Protein 3QSG (pdb70)

Foldseek 3Di:
DEEEEAAAPQNLLQLLLLLVLDDDAAYEYPDDCVRGVVSCVVSVHHYDDDLLGRQQPDLEYEYDDEQVCQQVSLLSNQQRHDQQGEYEYAYLHAQVSQVNSQVSNCVRHVNYWYKDKYFPDRVVPRSQTAIEIETRCQVVCCVVCVSSVHHYHYDPDDGRVSSLVNVVLLVLLLLLLVLLVVLLVCPCDCNVVVLVVVCVVCVVVNSSVSNQVSLQVCLPPLPVSLVSLVNNCVNCVVVPHNSPSSVVSSVSSVVLVVLQVPDPDRDPGSSVSSNSSNVD

InterPro domains:
  IPR008927 6-phosphogluconate dehydrogenase-like, C-terminal domain superfamily [SSF48179] (163-266)
  IPR013328 6-phosphogluconate dehydrogenase, domain 2 [G3DSA:1.10.1040.10] (171-288)
  IPR015814 Phosphogluconate dehydrogenase, NAD-binding, putative, C-terminal [PF09130] (190-261)
  IPR028939 Pyrroline-5-carboxylate reductase, catalytic, N-terminal [PF03807] (2-88)
  IPR036291 NAD(P)-binding domain superfamily [SSF51735] (1-159)
  IPR051265 HIBADH-related NP60 subfamily [PTHR43580] (2-201)

Nearest PDB structures (foldseek):
  3qsg-assembly1_A-2  TM=1.004E+00  e=9.063E-47  Alicyclobacillus acidocaldarius subsp. acidocaldarius DSM 446
  7y8o-assembly1_B  TM=5.994E-01  e=3.218E-09  Streptomyces clavuligerus
  3qha-assembly1_A  TM=5.932E-01  e=4.371E-09  Mycobacterium avium 104
  6smt-assembly3_E  TM=5.858E-01  e=2.745E-08  Mycolicibacterium smegmatis MC2 155
  5g6s-assembly1_A  TM=6.003E-01  e=2.889E-08  Aspergillus oryzae

Solvent-accessible surface area: 13937 Å² total

Sequence (280 aa):
KLGFIGFGEAASAIASGLRQAGAIDAAYDAASAESWRPRAEELGVSCKASVAEVAGECDVIFSLVTAQAALEVAQQAGPHLCCEGALYADFTSCSPAVKRAIGDVISRHRPSAQYAAVAVSAVKPHGHRVPLVVDGDGARRFQAAFTLYGCRIEVLDGEVGGAALLKCRSAVLKGLEALFLEALAAAEKGLADRVLASLDASFPEEHHLRDLALYLVERNLEHADRRAHELGEVAATLCSVGVEPLVAEAGYRRLTRVAQVRAALKQRPGDVRAWLRSLANA

Secondary structure (DSSP, 8-state):
-EEEE--SHHHHHHHHHHHHHS----EE-SS-HHHHHHHHHHTT--B-S-HHHHHHH-SEEEE-S-TTTHHHHHHHHGGGPPTT-EEEE-----HHHHHHHHHHHHHH-TT-EEEEEE---STTTGGGSEEEEESTTHHHHHHHHHTTT-EEEE--SSTTHHHHH--HHHHHHHHHHHHHHHHHHHH---HHHHHHHHHHHSGGGTHHHHHHHHHHHHHHHHHHHHHHHHHHHHHHHHTT---HHHHHHHHHHHHHHHHHHH-SS--SSHHHHHHHHHH-

Organism: Alicyclobacillus acidocaldarius subsp. acidocaldarius (strain ATCC 27009 / DSM 446 / BCRC 14685 / JCM 5260 / KCTC 1825 / NBRC 15652 / NCIMB 11725 / NRRL B-14509 / 104-IA) (NCBI:txid521098)

B-factor: mean 49.09, std 19.03, range [22.85, 139.24]

Structure (mmCIF, N/CA/C/O backbone):
data_3QSG
#
_entry.id   3QSG
#
_cell.length_a   113.838
_cell.length_b   61.005
_cell.length_c   50.068
_cell.angle_alpha   90.00
_cell.angle_beta   112.16
_cell.angle_gamma   90.00
#
_symmetry.space_group_name_H-M   'C 1 2 1'
#
loop_
_entity.id
_entity.type
_entity.pdbx_description
1 polymer 'NAD-binding phosphogluconate dehydrogenase-like protein'
2 non-polymer 'CHLORIDE ION'
3 water water
#
loop_
_atom_site.group_PDB
_atom_site.id
_atom_site.type_symbol
_atom_site.label_atom_id
_atom_site.label_alt_id
_atom_site.label_comp_id
_atom_site.label_asym_id
_atom_site.label_entity_id
_atom_site.label_seq_id
_atom_site.pdbx_PDB_ins_code
_atom_site.Cartn_x
_atom_site.Cartn_y
_atom_site.Cartn_z
_atom_site.occupancy
_atom_site.B_iso_or_equiv
_atom_site.auth_seq_id
_atom_site.auth_comp_id
_atom_site.auth_asym_id
_atom_site.auth_atom_id
_atom_site.pdbx_PDB_model_num
ATOM 9 N N . LYS A 1 26 ? 42.088 15.760 11.488 1.00 57.57 2 LYS A N 1
ATOM 10 C CA . LYS A 1 26 ? 41.753 16.818 12.453 1.00 55.91 2 LYS A CA 1
ATOM 11 C C . LYS A 1 26 ? 40.514 17.536 11.873 1.00 54.95 2 LYS A C 1
ATOM 12 O O . LYS A 1 26 ? 40.616 18.243 10.874 1.00 52.57 2 LYS A O 1
ATOM 18 N N . LEU A 1 27 ? 39.346 17.282 12.472 1.00 48.70 3 LEU A N 1
ATOM 19 C CA . LEU A 1 27 ? 38.051 17.811 12.062 1.00 45.44 3 LEU A CA 1
ATOM 20 C C . LEU A 1 27 ? 37.687 18.997 12.912 1.00 49.26 3 LEU A C 1
ATOM 21 O O . LEU A 1 27 ? 37.783 18.942 14.133 1.00 50.67 3 LEU A O 1
ATOM 26 N N . GLY A 1 28 ? 37.268 20.057 12.253 1.00 45.45 4 GLY A N 1
ATOM 27 C CA . GLY A 1 28 ? 36.870 21.293 12.905 1.00 45.40 4 GLY A CA 1
ATOM 28 C C . GLY A 1 28 ? 35.451 21.681 12.570 1.00 46.04 4 GLY A C 1
ATOM 29 O O . GLY A 1 28 ? 35.043 21.611 11.408 1.00 42.94 4 GLY A O 1
ATOM 30 N N . PHE A 1 29 ? 34.684 22.023 13.605 1.00 44.04 5 PHE A N 1
ATOM 31 C CA . PHE A 1 29 ? 33.308 22.499 13.496 1.00 44.09 5 PHE A CA 1
ATOM 32 C C . PHE A 1 29 ? 33.248 24.019 13.717 1.00 49.07 5 PHE A C 1
ATOM 33 O O . PHE A 1 29 ? 33.822 24.530 14.691 1.00 51.43 5 PHE A O 1
ATOM 41 N N . ILE A 1 30 ? 32.542 24.727 12.827 1.00 44.95 6 ILE A N 1
ATOM 42 C CA . ILE A 1 30 ? 32.217 26.153 12.989 1.00 45.67 6 ILE A CA 1
ATOM 43 C C . ILE A 1 30 ? 30.709 26.121 13.274 1.00 48.17 6 ILE A C 1
ATOM 44 O O . ILE A 1 30 ? 29.901 25.778 12.408 1.00 44.04 6 ILE A O 1
ATOM 49 N N . GLY A 1 31 ? 30.366 26.371 14.517 1.00 48.20 7 GLY A N 1
ATOM 50 C CA . GLY A 1 31 ? 28.997 26.226 14.985 1.00 48.56 7 GLY A CA 1
ATOM 51 C C . GLY A 1 31 ? 28.897 24.892 15.699 1.00 53.29 7 GLY A C 1
ATOM 52 O O . GLY A 1 31 ? 29.319 23.862 15.169 1.00 51.27 7 GLY A O 1
ATOM 53 N N . PHE A 1 32 ? 28.439 24.924 16.952 1.00 53.57 8 PHE A N 1
ATOM 54 C CA . PHE A 1 32 ? 28.335 23.736 17.784 1.00 53.40 8 PHE A CA 1
ATOM 55 C C . PHE A 1 32 ? 27.001 23.671 18.549 1.00 57.25 8 PHE A C 1
ATOM 56 O O . PHE A 1 32 ? 26.970 23.477 19.766 1.00 57.02 8 PHE A O 1
ATOM 64 N N . GLY A 1 33 ? 25.915 23.814 17.799 1.00 53.49 9 GLY A N 1
ATOM 65 C CA . GLY A 1 33 ? 24.550 23.704 18.300 1.00 53.61 9 GLY A CA 1
ATOM 66 C C . GLY A 1 33 ? 24.168 22.247 18.509 1.00 55.62 9 GLY A C 1
ATOM 67 O O . GLY A 1 33 ? 25.043 21.373 18.523 1.00 53.60 9 GLY A O 1
ATOM 68 N N . GLU A 1 34 ? 22.850 21.969 18.649 1.00 53.60 10 GLU A N 1
ATOM 69 C CA . GLU A 1 34 ? 22.317 20.619 18.909 1.00 53.22 10 GLU A CA 1
ATOM 70 C C . GLU A 1 34 ? 22.655 19.630 17.784 1.00 53.26 10 GLU A C 1
ATOM 71 O O . GLU A 1 34 ? 23.130 18.521 18.058 1.00 52.28 10 GLU A O 1
ATOM 77 N N . ALA A 1 35 ? 22.406 20.039 16.525 1.00 47.65 11 ALA A N 1
ATOM 78 C CA . ALA A 1 35 ? 22.677 19.226 15.345 1.00 46.24 11 ALA A CA 1
ATOM 79 C C . ALA A 1 35 ? 24.163 18.929 15.228 1.00 49.47 11 ALA A C 1
ATOM 80 O O . ALA A 1 35 ? 24.541 17.755 15.158 1.00 50.21 11 ALA A O 1
ATOM 82 N N . ALA A 1 36 ? 25.009 19.979 15.235 1.00 45.17 12 ALA A N 1
ATOM 83 C CA . ALA A 1 36 ? 26.459 19.832 15.117 1.00 44.83 12 ALA A CA 1
ATOM 84 C C . ALA A 1 36 ? 27.051 18.892 16.167 1.00 51.80 12 ALA A C 1
ATOM 85 O O . ALA A 1 36 ? 27.829 18.026 15.785 1.00 52.41 12 ALA A O 1
ATOM 87 N N . SER A 1 37 ? 26.667 19.029 17.464 1.00 49.71 13 SER A N 1
ATOM 88 C CA . SER A 1 37 ? 27.167 18.175 18.561 1.00 50.59 13 SER A CA 1
ATOM 89 C C . SER A 1 37 ? 26.648 16.740 18.487 1.00 55.69 13 SER A C 1
ATOM 90 O O . SER A 1 37 ? 27.366 15.829 18.894 1.00 56.86 13 SER A O 1
ATOM 93 N N . ALA A 1 38 ? 25.432 16.521 17.941 1.00 52.58 14 ALA A N 1
ATOM 94 C CA . ALA A 1 38 ? 24.888 15.161 17.745 1.00 52.46 14 ALA A CA 1
ATOM 95 C C . ALA A 1 38 ? 25.738 14.453 16.668 1.00 55.17 14 ALA A C 1
ATOM 96 O O . ALA A 1 38 ? 25.946 13.246 16.744 1.00 54.39 14 ALA A O 1
ATOM 98 N N . ILE A 1 39 ? 26.231 15.221 15.668 1.00 49.87 15 ILE A N 1
ATOM 99 C CA . ILE A 1 39 ? 27.094 14.709 14.602 1.00 47.88 15 ILE A CA 1
ATOM 100 C C . ILE A 1 39 ? 28.453 14.394 15.213 1.00 52.77 15 ILE A C 1
ATOM 101 O O . ILE A 1 39 ? 28.967 13.290 15.000 1.00 51.64 15 ILE A O 1
ATOM 106 N N . ALA A 1 40 ? 29.018 15.338 15.996 1.00 51.17 16 ALA A N 1
ATOM 107 C CA . ALA A 1 40 ? 30.317 15.148 16.667 1.00 52.11 16 ALA A CA 1
ATOM 108 C C . ALA A 1 40 ? 30.304 13.954 17.634 1.00 56.73 16 ALA A C 1
ATOM 109 O O . ALA A 1 40 ? 31.291 13.205 17.695 1.00 56.29 16 ALA A O 1
ATOM 111 N N . SER A 1 41 ? 29.186 13.765 18.373 1.00 53.68 17 SER A N 1
ATOM 112 C CA . SER A 1 41 ? 29.039 12.644 19.303 1.00 54.89 17 SER A CA 1
ATOM 113 C C . SER A 1 41 ? 29.026 11.311 18.529 1.00 58.85 17 SER A C 1
ATOM 114 O O . SER A 1 41 ? 29.635 10.336 18.978 1.00 58.68 17 SER A O 1
ATOM 117 N N . GLY A 1 42 ? 28.320 11.295 17.393 1.00 54.18 18 GLY A N 1
ATOM 118 C CA . GLY A 1 42 ? 28.224 10.138 16.515 1.00 53.78 18 GLY A CA 1
ATOM 119 C C . GLY A 1 42 ? 29.556 9.694 15.941 1.00 56.85 18 GLY A C 1
ATOM 120 O O . GLY A 1 42 ? 29.878 8.503 15.957 1.00 58.57 18 GLY A O 1
ATOM 121 N N . LEU A 1 43 ? 30.345 10.656 15.445 1.00 51.49 19 LEU A N 1
ATOM 122 C CA . LEU A 1 43 ? 31.668 10.428 14.855 1.00 50.61 19 LEU A CA 1
ATOM 123 C C . LEU A 1 43 ? 32.680 9.914 15.888 1.00 58.75 19 LEU A C 1
ATOM 124 O O . LEU A 1 43 ? 33.549 9.110 15.538 1.00 59.80 19 LEU A O 1
ATOM 129 N N . ARG A 1 44 ? 32.543 10.358 17.154 1.00 56.72 20 ARG A N 1
ATOM 130 C CA . ARG A 1 44 ? 33.398 9.956 18.284 1.00 59.09 20 ARG A CA 1
ATOM 131 C C . ARG A 1 44 ? 33.245 8.474 18.544 1.00 65.46 20 ARG A C 1
ATOM 132 O O . ARG A 1 44 ? 34.242 7.769 18.695 1.00 66.20 20 ARG A O 1
ATOM 140 N N . GLN A 1 45 ? 31.993 7.998 18.576 1.00 64.00 21 GLN A N 1
ATOM 141 C CA . GLN A 1 45 ? 31.675 6.595 18.803 1.00 66.19 21 GLN A CA 1
ATOM 142 C C . GLN A 1 45 ? 31.963 5.747 17.550 1.00 72.05 21 GLN A C 1
ATOM 143 O O . GLN A 1 45 ? 32.201 4.550 17.677 1.00 73.14 21 GLN A O 1
ATOM 149 N N . ALA A 1 46 ? 31.922 6.357 16.346 1.00 68.46 22 ALA A N 1
ATOM 150 C CA . ALA A 1 46 ? 32.148 5.657 15.073 1.00 69.08 22 ALA A CA 1
ATOM 151 C C . ALA A 1 46 ? 33.608 5.284 14.803 1.00 76.42 22 ALA A C 1
ATOM 152 O O . ALA A 1 46 ? 33.873 4.347 14.045 1.00 78.06 22 ALA A O 1
ATOM 154 N N . GLY A 1 47 ? 34.530 6.024 15.400 1.00 74.69 23 GLY A N 1
ATOM 155 C CA . GLY A 1 47 ? 35.962 5.799 15.245 1.00 76.78 23 GLY A CA 1
ATOM 156 C C . GLY A 1 47 ? 36.824 6.872 15.875 1.00 82.78 23 GLY A C 1
ATOM 157 O O . GLY A 1 47 ? 36.312 7.800 16.512 1.00 81.45 23 GLY A O 1
ATOM 158 N N . ALA A 1 48 ? 38.152 6.735 15.714 1.00 92.51 24 ALA A N 1
ATOM 1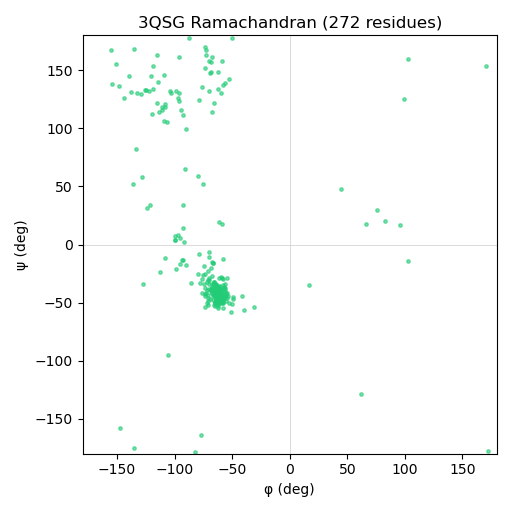59 C CA . ALA A 1 48 ? 39.130 7.680 16.244 1.00 91.73 24 ALA A CA 1
ATOM 160 C C . ALA A 1 48 ? 39.184 8.882 15.325 1.00 92.67 24 ALA A C 1
ATOM 161 O O . ALA A 1 48 ? 39.364 8.726 14.111 1.00 93.58 24 ALA A O 1
ATOM 163 N N . ILE A 1 49 ? 38.969 10.075 15.907 1.00 84.73 25 ILE A N 1
ATOM 164 C CA . ILE A 1 49 ? 38.963 11.371 15.224 1.00 80.84 25 ILE A CA 1
ATOM 165 C C . ILE A 1 49 ? 39.320 12.469 16.218 1.00 80.63 25 ILE A C 1
ATOM 166 O O . ILE A 1 49 ? 38.855 12.446 17.364 1.00 79.93 25 ILE A O 1
ATOM 171 N N . ASP A 1 50 ? 40.162 13.416 15.777 1.00 74.98 26 ASP A N 1
ATOM 172 C CA . ASP A 1 50 ? 40.584 14.574 16.559 1.00 73.21 26 ASP A CA 1
ATOM 173 C C . ASP A 1 50 ? 39.657 15.705 16.145 1.00 70.83 26 ASP A C 1
ATOM 174 O O . ASP A 1 50 ? 39.651 16.099 14.981 1.00 69.95 26 ASP A O 1
ATOM 187 N N . ALA A 1 52 ? 37.862 19.631 16.911 1.00 60.93 28 ALA A N 1
ATOM 188 C CA . ALA A 1 52 ? 37.965 21.000 17.404 1.00 60.45 28 ALA A CA 1
ATOM 189 C C . ALA A 1 52 ? 36.681 21.743 17.000 1.00 62.67 28 ALA A C 1
ATOM 190 O O . ALA A 1 52 ? 36.005 21.335 16.041 1.00 60.34 28 ALA A O 1
ATOM 192 N N . ALA A 1 53 ? 36.307 22.782 17.769 1.00 58.40 29 ALA A N 1
ATOM 193 C CA . ALA A 1 53 ? 35.089 23.553 17.529 1.00 56.65 29 ALA A CA 1
ATOM 194 C C . ALA A 1 53 ? 35.166 25.001 17.983 1.00 61.18 29 ALA A C 1
ATOM 195 O O . ALA A 1 53 ? 35.940 25.337 18.886 1.00 62.32 29 ALA A O 1
ATOM 197 N N . TYR A 1 54 ? 34.329 25.844 17.352 1.00 55.42 30 TYR A N 1
ATOM 198 C CA . TYR A 1 54 ? 34.098 27.251 17.661 1.00 56.39 30 TYR A CA 1
ATOM 199 C C . TYR A 1 54 ? 32.659 27.574 17.327 1.00 59.72 30 TYR A C 1
ATOM 200 O O . TYR A 1 54 ? 32.145 27.146 16.288 1.00 57.17 30 TYR A O 1
ATOM 209 N N . ASP A 1 55 ? 32.014 28.317 18.220 1.00 56.71 31 ASP A N 1
ATOM 210 C CA . ASP A 1 55 ? 30.655 28.782 18.049 1.00 58.47 31 ASP A CA 1
ATOM 211 C C . ASP A 1 55 ? 30.666 30.218 18.541 1.00 69.78 31 ASP A C 1
ATOM 212 O O . ASP A 1 55 ? 31.254 30.496 19.596 1.00 72.76 31 ASP A O 1
ATOM 217 N N . ALA A 1 56 ? 30.093 31.137 17.742 1.00 67.73 32 ALA A N 1
ATOM 218 C CA . ALA A 1 56 ? 30.046 32.569 18.042 1.00 71.07 32 ALA A CA 1
ATOM 219 C C . ALA A 1 56 ? 29.167 32.915 19.245 1.00 78.26 32 ALA A C 1
ATOM 220 O O . ALA A 1 56 ? 29.265 34.033 19.755 1.00 80.87 32 ALA A O 1
ATOM 222 N N . ALA A 1 57 ? 28.311 31.970 19.704 1.00 74.65 33 ALA A N 1
ATOM 223 C CA . ALA A 1 57 ? 27.437 32.179 20.864 1.00 78.01 33 ALA A CA 1
ATOM 224 C C . ALA A 1 57 ? 28.258 32.163 22.161 1.00 84.68 33 ALA A C 1
ATOM 225 O O . ALA A 1 57 ? 29.437 31.797 22.135 1.00 82.16 33 ALA A O 1
ATOM 227 N N . SER A 1 58 ? 27.647 32.596 23.281 1.00 86.87 34 SER A N 1
ATOM 228 C CA . SER A 1 58 ? 28.299 32.658 24.593 1.00 89.65 34 SER A CA 1
ATOM 229 C C . SER A 1 58 ? 28.818 31.295 25.032 1.00 92.56 34 SER A C 1
ATOM 230 O O . SER A 1 58 ? 28.138 30.287 24.831 1.00 90.67 34 SER A O 1
ATOM 233 N N . ALA A 1 59 ? 30.050 31.272 25.588 1.00 90.18 35 ALA A N 1
ATOM 234 C CA . ALA A 1 59 ? 30.781 30.087 26.067 1.00 88.86 35 ALA A CA 1
ATOM 235 C C . ALA A 1 59 ? 29.924 29.069 26.838 1.00 94.00 35 ALA A C 1
ATOM 236 O O . ALA A 1 59 ? 30.021 27.875 26.572 1.00 91.15 35 ALA A O 1
ATOM 238 N N . GLU A 1 60 ? 29.060 29.549 27.755 1.00 95.46 36 GLU A N 1
ATOM 239 C CA . GLU A 1 60 ? 28.158 28.733 28.580 1.00 97.44 36 GLU A CA 1
ATOM 240 C C . GLU A 1 60 ? 27.176 27.902 27.755 1.00 98.54 36 GLU A C 1
ATOM 241 O O . GLU A 1 60 ? 26.751 26.839 28.213 1.00 98.76 36 GLU A O 1
ATOM 247 N N . SER A 1 61 ? 26.828 28.384 26.542 1.00 92.12 37 SER A N 1
ATOM 248 C CA . SER A 1 61 ? 25.890 27.729 25.627 1.00 89.47 37 SER A CA 1
ATOM 249 C C . SER A 1 61 ? 26.465 26.516 24.868 1.00 86.68 37 SER A C 1
ATOM 250 O O . SER A 1 61 ? 25.689 25.620 24.528 1.00 85.92 37 SER A O 1
ATOM 253 N N . TRP A 1 62 ? 27.794 26.487 24.588 1.00 78.20 38 TRP A N 1
ATOM 254 C CA . TRP A 1 62 ? 28.391 25.399 23.800 1.00 73.82 38 TRP A CA 1
ATOM 255 C C . TRP A 1 62 ? 29.601 24.665 24.373 1.00 78.64 38 TRP A C 1
ATOM 256 O O . TRP A 1 62 ? 29.755 23.471 24.103 1.00 77.79 38 TRP A O 1
ATOM 267 N N . ARG A 1 63 ? 30.47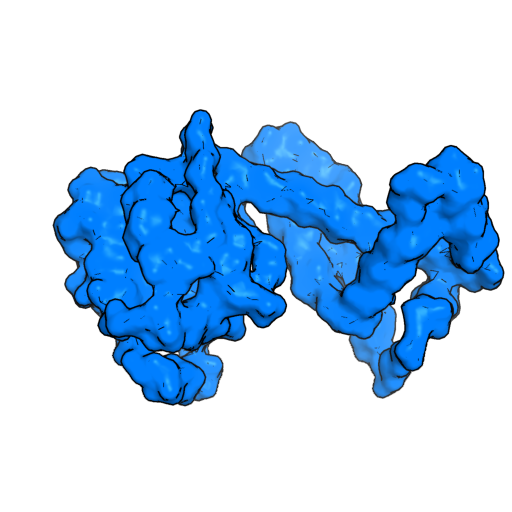2 25.367 25.122 1.00 76.68 39 ARG A N 1
ATOM 268 C CA . ARG A 1 63 ? 31.684 24.784 25.716 1.00 76.68 39 ARG A CA 1
ATOM 269 C C . ARG A 1 63 ? 31.512 23.552 26.636 1.00 83.13 39 ARG A C 1
ATOM 270 O O . ARG A 1 63 ? 32.385 22.679 26.550 1.00 82.41 39 ARG A O 1
ATOM 278 N N . PRO A 1 64 ? 30.449 23.409 27.496 1.00 82.92 40 PRO A N 1
ATOM 279 C CA . PRO A 1 64 ? 30.346 22.197 28.338 1.00 84.68 40 PRO A CA 1
ATOM 280 C C . PRO A 1 64 ? 30.101 20.935 27.511 1.00 85.86 40 PRO A C 1
ATOM 281 O O . PRO A 1 64 ? 30.815 19.947 27.687 1.00 86.16 40 PRO A O 1
ATOM 285 N N . ARG A 1 65 ? 29.130 20.996 26.574 1.00 79.50 41 ARG A N 1
ATOM 286 C CA . ARG A 1 65 ? 28.764 19.924 25.645 1.00 76.82 41 ARG A CA 1
ATOM 287 C C . ARG A 1 65 ? 29.966 19.480 24.782 1.00 77.33 41 ARG A C 1
ATOM 288 O O . ARG A 1 65 ? 30.134 18.280 24.551 1.00 76.80 41 ARG A O 1
ATOM 296 N N . ALA A 1 66 ? 30.817 20.441 24.355 1.00 71.67 42 ALA A N 1
ATOM 297 C CA . ALA A 1 66 ? 32.006 20.176 23.537 1.00 69.38 42 ALA A CA 1
ATOM 298 C C . ALA A 1 66 ? 33.117 19.462 24.306 1.00 74.06 42 ALA A C 1
ATOM 299 O O . ALA A 1 66 ? 33.663 18.482 23.799 1.00 72.44 42 ALA A O 1
ATOM 301 N N . GLU A 1 67 ? 33.435 19.930 25.534 1.00 73.51 43 GLU A N 1
ATOM 302 C CA . GLU A 1 67 ? 34.471 19.328 26.385 1.00 75.43 43 GLU A CA 1
ATOM 303 C C . GLU A 1 67 ? 34.082 17.921 26.822 1.00 79.93 43 GLU A C 1
ATOM 304 O O . GLU A 1 67 ? 34.953 17.060 26.944 1.00 82.21 43 GLU A O 1
ATOM 310 N N . GLU A 1 68 ? 32.771 17.690 27.009 1.00 75.68 44 GLU A N 1
ATOM 311 C CA . GLU A 1 68 ? 32.147 16.412 27.365 1.00 77.65 44 GLU A CA 1
ATOM 312 C C . GLU A 1 68 ? 32.403 15.356 26.262 1.00 80.67 44 GLU A C 1
ATOM 313 O O . GLU A 1 68 ? 32.593 14.175 26.574 1.00 81.46 44 GLU A O 1
ATOM 319 N N . LEU A 1 69 ? 32.407 15.789 24.976 1.00 74.57 45 LEU A N 1
ATOM 320 C CA . LEU A 1 69 ? 32.640 14.908 23.825 1.00 73.53 45 LEU A CA 1
ATOM 321 C C . LEU A 1 69 ? 34.131 14.844 23.441 1.00 77.88 45 LEU A C 1
ATOM 322 O O . LEU A 1 69 ? 34.488 14.150 22.485 1.00 78.39 45 LEU A O 1
ATOM 327 N N . GLY A 1 70 ? 34.979 15.539 24.202 1.00 73.68 46 GLY A N 1
ATOM 328 C CA . GLY A 1 70 ? 36.418 15.574 23.979 1.00 74.06 46 GLY A CA 1
ATOM 329 C C . GLY A 1 70 ? 36.825 16.440 22.806 1.00 76.49 46 GLY A C 1
ATOM 330 O O . GLY A 1 70 ? 37.845 16.180 22.160 1.00 76.79 46 GLY A O 1
ATOM 331 N N . VAL A 1 71 ? 36.028 17.485 22.531 1.00 71.73 47 VAL A N 1
ATOM 332 C CA . VAL A 1 71 ? 36.244 18.420 21.431 1.00 69.23 47 VAL A CA 1
ATOM 333 C C . VAL A 1 71 ? 36.984 19.646 21.964 1.00 73.50 47 VAL A C 1
ATOM 334 O O . VAL A 1 71 ? 36.508 20.290 22.898 1.00 73.87 47 VAL A O 1
ATOM 338 N N . SER A 1 72 ? 38.153 19.955 21.365 1.00 70.80 48 SER A N 1
ATOM 339 C CA . SER A 1 72 ? 39.013 21.095 21.689 1.00 71.58 48 SER A CA 1
ATOM 340 C C . SER A 1 72 ? 38.303 22.380 21.309 1.00 75.09 48 SER A C 1
ATOM 341 O O . SER A 1 72 ? 38.044 22.605 20.123 1.00 73.54 48 SER A O 1
ATOM 344 N N . CYS A 1 73 ? 37.948 23.206 22.311 1.00 72.23 49 CYS A N 1
ATOM 345 C CA . CYS A 1 73 ? 37.252 24.475 22.099 1.00 71.15 49 CYS A CA 1
ATOM 346 C C . CYS A 1 73 ? 38.206 25.535 21.583 1.00 74.35 49 CYS A C 1
ATOM 347 O O . CYS A 1 73 ? 39.316 25.657 22.103 1.00 75.50 49 CYS A O 1
ATOM 350 N N . LYS A 1 74 ? 37.779 26.308 20.567 1.00 68.11 50 LYS A N 1
ATOM 351 C CA . LYS A 1 74 ? 38.618 27.364 19.985 1.00 68.32 50 LYS A CA 1
ATOM 352 C C . LYS A 1 74 ? 38.053 28.784 20.196 1.00 72.59 50 LYS A C 1
ATOM 353 O O . LYS A 1 74 ? 36.886 28.926 20.558 1.00 71.45 50 LYS A O 1
ATOM 359 N N . ALA A 1 75 ? 38.894 29.823 20.016 1.00 71.31 51 ALA A N 1
ATOM 360 C CA . ALA A 1 75 ? 38.512 31.231 20.226 1.00 72.48 51 ALA A CA 1
ATOM 361 C C . ALA A 1 75 ? 38.032 31.975 18.980 1.00 73.83 51 ALA A C 1
ATOM 362 O O . ALA A 1 75 ? 37.463 33.064 19.114 1.00 74.41 51 ALA A O 1
ATOM 364 N N . SER A 1 76 ? 38.252 31.408 17.777 1.00 67.84 52 SER A N 1
ATOM 365 C CA . SER A 1 76 ? 37.847 32.044 16.519 1.00 66.54 52 SER A CA 1
ATOM 366 C C . SER A 1 76 ? 37.626 31.052 15.379 1.00 66.87 52 SER A C 1
ATOM 367 O O . SER A 1 76 ? 38.068 29.906 15.457 1.00 65.37 52 SER A O 1
ATOM 370 N N . VAL A 1 77 ? 36.999 31.527 14.287 1.00 61.45 53 VAL A N 1
ATOM 371 C CA . VAL A 1 77 ? 36.836 30.760 13.052 1.00 59.51 53 VAL A CA 1
ATOM 372 C C . VAL A 1 77 ? 38.268 30.551 12.474 1.00 62.45 53 VAL A C 1
ATOM 373 O O . VAL A 1 77 ? 38.595 29.439 12.051 1.00 59.30 53 VAL A O 1
ATOM 377 N N . ALA A 1 78 ? 39.123 31.624 12.493 1.00 60.16 54 ALA A N 1
ATOM 378 C CA . ALA A 1 78 ? 40.489 31.575 11.968 1.00 61.40 54 ALA A CA 1
ATOM 379 C C . ALA A 1 78 ? 41.302 30.441 12.603 1.00 65.10 54 ALA A C 1
ATOM 380 O O . ALA A 1 78 ? 42.055 29.770 11.898 1.00 64.26 54 ALA A O 1
ATOM 382 N N . GLU A 1 79 ? 41.148 30.255 13.941 1.00 62.73 55 GLU A N 1
ATOM 383 C CA . GLU A 1 79 ? 41.827 29.258 14.760 1.00 63.53 55 GLU A CA 1
ATOM 384 C C . GLU A 1 79 ? 41.458 27.837 14.327 1.00 65.51 55 GLU A C 1
ATOM 385 O O . GLU A 1 79 ? 42.362 27.033 14.093 1.00 67.05 55 GLU A O 1
ATOM 391 N N . VAL A 1 80 ? 40.149 27.544 14.189 1.00 59.87 56 VAL A N 1
ATOM 392 C CA . VAL A 1 80 ? 39.641 26.235 13.732 1.00 57.83 56 VAL A CA 1
ATOM 393 C C . VAL A 1 80 ? 40.234 25.946 12.364 1.00 60.90 56 VAL A C 1
ATOM 394 O O . VAL A 1 80 ? 40.894 24.924 12.207 1.00 61.81 56 VAL A O 1
ATOM 398 N N . ALA A 1 81 ? 40.049 26.882 11.399 1.00 57.03 57 ALA A N 1
ATOM 399 C CA . ALA A 1 81 ? 40.530 26.778 10.018 1.00 57.99 57 ALA A CA 1
ATOM 400 C C . ALA A 1 81 ? 42.040 26.545 9.833 1.00 66.50 57 ALA A C 1
ATOM 401 O O . ALA A 1 81 ? 42.426 25.861 8.883 1.00 67.78 57 ALA A O 1
ATOM 403 N N . GLY A 1 82 ? 42.865 27.116 10.718 1.00 64.60 58 GLY A N 1
ATOM 404 C CA . GLY A 1 82 ? 44.312 26.964 10.659 1.00 68.37 58 GLY A CA 1
ATOM 405 C C . GLY A 1 82 ? 44.849 25.655 11.209 1.00 74.08 58 GLY A C 1
ATOM 406 O O . GLY A 1 82 ? 45.935 25.221 10.811 1.00 76.92 58 GLY A O 1
ATOM 407 N N . GLU A 1 83 ? 44.097 25.021 12.135 1.00 68.27 59 GLU A N 1
ATOM 408 C CA . GLU A 1 83 ? 44.473 23.786 12.836 1.00 68.39 59 GLU A CA 1
ATOM 409 C C . GLU A 1 83 ? 43.881 22.498 12.273 1.00 68.19 59 GLU A C 1
ATOM 410 O O . GLU A 1 83 ? 44.419 21.420 12.536 1.00 69.18 59 GLU A O 1
ATOM 416 N N . CYS A 1 84 ? 42.779 22.590 11.514 1.00 59.25 60 CYS A N 1
ATOM 417 C CA . CYS A 1 84 ? 42.081 21.410 11.007 1.00 56.79 60 CYS A CA 1
ATOM 418 C C . CYS A 1 84 ? 42.233 21.220 9.502 1.00 59.81 60 CYS A C 1
ATOM 419 O O . CYS A 1 84 ? 42.280 22.201 8.766 1.00 62.58 60 CYS A O 1
ATOM 422 N N . ASP A 1 85 ? 42.288 19.965 9.041 1.00 54.20 61 ASP A N 1
ATOM 423 C CA . ASP A 1 85 ? 42.371 19.630 7.605 1.00 54.54 61 ASP A CA 1
ATOM 424 C C . ASP A 1 85 ? 40.992 19.452 6.971 1.00 47.77 61 ASP A C 1
ATOM 425 O O . ASP A 1 85 ? 40.884 19.437 5.742 1.00 44.91 61 ASP A O 1
ATOM 430 N N . VAL A 1 86 ? 39.956 19.258 7.811 1.00 47.42 62 VAL A N 1
ATOM 431 C CA . VAL A 1 86 ? 38.546 19.150 7.401 1.00 43.07 62 VAL A CA 1
ATOM 432 C C . VAL A 1 86 ? 37.715 20.102 8.251 1.00 46.54 62 VAL A C 1
ATOM 433 O O . VAL A 1 86 ? 37.815 20.107 9.489 1.00 47.01 62 VAL A O 1
ATOM 437 N N . ILE A 1 87 ? 36.892 20.909 7.575 1.00 41.08 63 ILE A N 1
ATOM 438 C CA . ILE A 1 87 ? 36.004 21.835 8.248 1.00 40.79 63 ILE A CA 1
ATOM 439 C C . ILE A 1 87 ? 34.578 21.529 7.933 1.00 39.09 63 ILE A C 1
ATOM 440 O O . ILE A 1 87 ? 34.211 21.454 6.759 1.00 37.75 63 ILE A O 1
ATOM 445 N N . PHE A 1 88 ? 33.751 21.506 8.966 1.00 34.23 64 PHE A N 1
ATOM 446 C CA . PHE A 1 88 ? 32.301 21.420 8.801 1.00 33.01 64 PHE A CA 1
ATOM 447 C C . PHE A 1 88 ? 31.709 22.737 9.226 1.00 36.93 64 PHE A C 1
ATOM 448 O O . PHE A 1 88 ? 31.821 23.137 10.392 1.00 39.04 64 PHE A O 1
ATOM 456 N N . SER A 1 89 ? 31.105 23.441 8.286 1.00 32.51 65 SER A N 1
ATOM 457 C CA . SER A 1 89 ? 30.374 24.672 8.633 1.00 32.37 65 SER A CA 1
ATOM 458 C C . SER A 1 89 ? 28.882 24.343 8.877 1.00 36.57 65 SER A C 1
ATOM 459 O O . SER A 1 89 ? 28.150 23.999 7.947 1.00 34.71 65 SER A O 1
ATOM 462 N N . LEU A 1 90 ? 28.451 24.463 10.143 1.00 35.97 66 LEU A N 1
ATOM 463 C CA . LEU A 1 90 ? 27.086 24.188 10.596 1.00 37.59 66 LEU A CA 1
ATOM 464 C C . LEU A 1 90 ? 26.408 25.395 11.248 1.00 42.87 66 LEU A C 1
ATOM 465 O O . LEU A 1 90 ? 25.581 25.273 12.167 1.00 44.48 66 LEU A O 1
ATOM 470 N N . VAL A 1 91 ? 26.731 26.574 10.736 1.00 37.62 67 VAL A N 1
ATOM 471 C CA . VAL A 1 91 ? 26.151 27.805 11.210 1.00 37.46 67 VAL A CA 1
ATOM 472 C C . VAL A 1 91 ? 24.752 28.038 10.556 1.00 41.91 67 VAL A C 1
ATOM 473 O O . VAL A 1 91 ? 24.282 27.215 9.767 1.00 40.02 67 VAL A O 1
ATOM 477 N N . THR A 1 92 ? 24.110 29.156 10.883 1.00 39.27 68 THR A N 1
ATOM 478 C CA . THR A 1 92 ? 22.801 29.515 10.306 1.00 39.36 68 THR A CA 1
ATOM 479 C C . THR A 1 92 ? 23.044 29.860 8.839 1.00 41.06 68 THR A C 1
ATOM 480 O O . THR A 1 92 ? 24.178 30.200 8.466 1.00 38.40 68 THR A O 1
ATOM 484 N N . ALA A 1 93 ? 22.000 29.783 8.007 1.00 36.43 69 ALA A N 1
ATOM 485 C CA . ALA A 1 93 ? 22.134 30.087 6.572 1.00 34.83 69 ALA A CA 1
ATOM 486 C C . ALA A 1 93 ? 22.686 31.515 6.318 1.00 38.42 69 ALA A C 1
ATOM 487 O O . ALA A 1 93 ? 23.454 31.739 5.374 1.00 36.97 69 ALA A O 1
ATOM 489 N N . GLN A 1 94 ? 22.257 32.465 7.150 1.00 36.09 70 GLN A N 1
ATOM 490 C CA . GLN A 1 94 ? 22.622 33.891 7.038 1.00 36.18 70 GLN A CA 1
ATOM 491 C C . GLN A 1 94 ? 24.080 34.134 7.333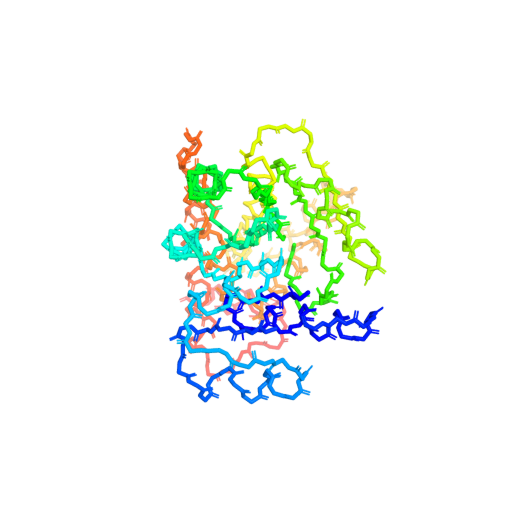 1.00 40.52 70 GLN A C 1
ATOM 492 O O . GLN A 1 94 ? 24.632 35.112 6.841 1.00 40.97 70 GLN A O 1
ATOM 498 N N . ALA A 1 95 ? 24.701 33.269 8.155 1.00 36.70 71 ALA A N 1
ATOM 499 C CA . ALA A 1 95 ? 26.123 33.376 8.523 1.00 38.26 71 ALA A CA 1
ATOM 500 C C . ALA A 1 95 ? 27.043 32.565 7.599 1.00 38.86 71 ALA A C 1
ATOM 501 O O . ALA A 1 95 ? 28.270 32.708 7.675 1.00 34.93 71 ALA A O 1
ATOM 503 N N . ALA A 1 96 ? 26.471 31.674 6.776 1.00 36.52 72 ALA A N 1
ATOM 504 C CA . ALA A 1 96 ? 27.264 30.721 5.949 1.00 35.37 72 ALA A CA 1
ATOM 505 C C . ALA A 1 96 ? 28.407 31.380 5.112 1.00 38.14 72 ALA A C 1
ATOM 506 O O . ALA A 1 96 ? 29.565 30.912 5.132 1.00 36.81 72 ALA A O 1
ATOM 508 N N . LEU A 1 97 ? 28.062 32.429 4.357 1.00 35.28 73 LEU A N 1
ATOM 509 C CA . LEU A 1 97 ? 29.017 33.137 3.481 1.00 34.49 73 LEU A CA 1
ATOM 510 C C . LEU A 1 97 ? 30.119 33.843 4.269 1.00 38.27 73 LEU A C 1
ATOM 511 O O . LEU A 1 97 ? 31.296 33.639 3.981 1.00 37.23 73 LEU A O 1
ATOM 516 N N . GLU A 1 98 ? 29.736 34.655 5.267 1.00 36.34 74 GLU A N 1
ATOM 517 C CA . GLU A 1 98 ? 30.696 35.379 6.103 1.00 39.13 74 GLU A CA 1
ATOM 518 C C . GLU A 1 98 ? 31.667 34.394 6.782 1.00 43.12 74 GLU A C 1
ATOM 519 O O . GLU A 1 98 ? 32.866 34.664 6.800 1.00 42.86 74 GLU A O 1
ATOM 525 N N . VAL A 1 99 ? 31.165 33.231 7.275 1.00 36.27 75 VAL A N 1
ATOM 526 C CA . VAL A 1 99 ? 32.033 32.235 7.916 1.00 37.75 75 VAL A CA 1
ATOM 527 C C . VAL A 1 99 ? 33.057 31.660 6.941 1.00 39.25 75 VAL A C 1
ATOM 528 O O . VAL A 1 99 ? 34.219 31.481 7.303 1.00 40.79 75 VAL A O 1
ATOM 532 N N . ALA A 1 100 ? 32.660 31.444 5.681 1.00 35.57 76 ALA A N 1
ATOM 533 C CA . ALA A 1 100 ? 33.591 30.944 4.663 1.00 34.83 76 ALA A CA 1
ATOM 534 C C . ALA A 1 100 ? 34.646 32.006 4.346 1.00 39.28 76 ALA A C 1
ATOM 535 O O . ALA A 1 100 ? 35.821 31.674 4.163 1.00 40.48 76 ALA A O 1
ATOM 537 N N . GLN A 1 101 ? 34.237 33.299 4.307 1.00 37.35 77 GLN A N 1
ATOM 538 C CA . GLN A 1 101 ? 35.162 34.392 4.018 1.00 37.84 77 GLN A CA 1
ATOM 539 C C . GLN A 1 101 ? 36.205 34.487 5.125 1.00 43.48 77 GLN A C 1
ATOM 540 O O . GLN A 1 101 ? 37.362 34.845 4.876 1.00 45.18 77 GLN A O 1
ATOM 546 N N . GLN A 1 102 ? 35.788 34.197 6.359 1.00 41.21 78 GLN A N 1
ATOM 547 C CA . GLN A 1 102 ? 36.672 34.265 7.531 1.00 44.27 78 GLN A CA 1
ATOM 548 C C . GLN A 1 102 ? 37.638 33.075 7.517 1.00 50.43 78 GLN A C 1
ATOM 549 O O . GLN A 1 102 ? 38.836 33.244 7.777 1.00 51.78 78 GLN A O 1
ATOM 555 N N . ALA A 1 103 ? 37.107 31.878 7.189 1.00 44.81 79 ALA A N 1
ATOM 556 C CA . ALA A 1 103 ? 37.862 30.625 7.170 1.00 44.39 79 ALA A CA 1
ATOM 557 C C . ALA A 1 103 ? 38.857 30.524 6.028 1.00 48.65 79 ALA A C 1
ATOM 558 O O . ALA A 1 103 ? 39.979 30.096 6.277 1.00 49.66 79 ALA A O 1
ATOM 560 N N . GLY A 1 104 ? 38.448 30.935 4.815 1.00 44.51 80 GLY A N 1
ATOM 561 C CA . GLY A 1 104 ? 39.216 30.813 3.575 1.00 43.98 80 GLY A CA 1
ATOM 562 C C . GLY A 1 104 ? 40.709 31.087 3.713 1.00 52.55 80 GLY A C 1
ATOM 563 O O . GLY A 1 104 ? 41.534 30.223 3.373 1.00 52.17 80 GLY A O 1
ATOM 564 N N . PRO A 1 105 ? 41.090 32.276 4.218 1.00 51.19 81 PRO A N 1
ATOM 565 C CA . PRO A 1 105 ? 42.531 32.605 4.312 1.00 54.47 81 PRO A CA 1
ATOM 566 C C . PRO A 1 105 ? 43.352 31.836 5.356 1.00 61.37 81 PRO A C 1
ATOM 567 O O . PRO A 1 105 ? 44.574 32.002 5.400 1.00 63.79 81 PRO A O 1
ATOM 571 N N . HIS A 1 106 ? 42.696 31.014 6.201 1.00 56.02 82 HIS A N 1
ATOM 572 C CA . HIS A 1 106 ? 43.377 30.266 7.262 1.00 56.53 82 HIS A CA 1
ATOM 573 C C . HIS A 1 106 ? 43.442 28.773 6.963 1.00 56.92 82 HIS A C 1
ATOM 574 O O . HIS A 1 106 ? 44.166 28.037 7.629 1.00 55.90 82 HIS A O 1
ATOM 581 N N . LEU A 1 107 ? 42.692 28.325 5.956 1.00 50.24 83 LEU A N 1
ATOM 582 C CA . LEU A 1 107 ? 42.653 26.912 5.577 1.00 49.38 83 LEU A CA 1
ATOM 583 C C . LEU A 1 107 ? 44.021 26.399 5.168 1.00 53.08 83 LEU A C 1
ATOM 584 O O . LEU A 1 107 ? 44.769 27.110 4.491 1.00 52.74 83 LEU A O 1
ATOM 589 N N A CYS A 1 108 ? 44.365 25.183 5.593 0.50 50.37 84 CYS A N 1
ATOM 590 N N B CYS A 1 108 ? 44.322 25.162 5.576 0.50 53.16 84 CYS A N 1
ATOM 591 C CA A CYS A 1 108 ? 45.647 24.579 5.227 0.50 52.87 84 CYS A CA 1
ATOM 592 C CA B CYS A 1 108 ? 45.548 24.421 5.275 0.50 56.83 84 CYS A CA 1
ATOM 593 C C A CYS A 1 108 ? 45.582 24.119 3.766 0.50 56.75 84 CYS A C 1
ATOM 594 C C B CYS A 1 108 ? 45.549 24.060 3.776 0.50 58.55 84 CYS A C 1
ATOM 595 O O A CYS A 1 108 ? 44.507 24.125 3.171 0.50 53.95 84 CYS A O 1
ATOM 596 O O B CYS A 1 108 ? 44.485 24.067 3.160 0.50 55.81 84 CYS A O 1
ATOM 601 N N . GLU A 1 109 ? 46.725 23.746 3.186 1.00 56.65 85 GLU A N 1
ATOM 602 C CA . GLU A 1 109 ? 46.792 23.289 1.786 1.00 56.12 85 GLU A CA 1
ATOM 603 C C . GLU A 1 109 ? 46.035 21.937 1.684 1.00 58.02 85 GLU A C 1
ATOM 604 O O . GLU A 1 109 ? 46.126 21.125 2.614 1.00 55.53 85 GLU A O 1
ATOM 610 N N . GLY A 1 110 ? 45.234 21.770 0.625 1.00 52.72 86 GLY A N 1
ATOM 611 C CA . GLY A 1 110 ? 44.444 20.570 0.387 1.00 50.96 86 GLY A CA 1
ATOM 612 C C . GLY A 1 110 ? 43.330 20.316 1.387 1.00 52.66 86 GLY A C 1
ATOM 613 O O . GLY A 1 110 ? 42.837 19.183 1.486 1.00 49.04 86 GLY A O 1
ATOM 614 N N . ALA A 1 111 ? 42.927 21.360 2.149 1.00 49.16 87 ALA A N 1
ATOM 615 C CA . ALA A 1 111 ? 41.833 21.256 3.121 1.00 48.00 87 ALA A CA 1
ATOM 616 C C . ALA A 1 111 ? 40.561 20.836 2.428 1.00 46.31 87 ALA A C 1
ATOM 617 O O . ALA A 1 111 ? 40.398 21.032 1.217 1.00 43.79 87 ALA A O 1
ATOM 619 N N . LEU A 1 112 ? 39.645 20.280 3.207 1.00 42.86 88 LEU A N 1
ATOM 620 C CA . LEU A 1 112 ? 38.306 19.981 2.731 1.00 38.66 88 LEU A CA 1
ATOM 621 C C . LEU A 1 112 ? 37.391 20.867 3.540 1.00 39.78 88 LEU A C 1
ATOM 622 O O . LEU A 1 112 ? 37.356 20.771 4.784 1.00 37.16 88 LEU A O 1
ATOM 627 N N . TYR A 1 113 ? 36.623 21.718 2.833 1.00 35.71 89 TYR A N 1
ATOM 628 C CA . TYR A 1 113 ? 35.664 22.596 3.481 1.00 34.97 89 TYR A CA 1
ATOM 629 C C . TYR A 1 113 ? 34.288 22.101 3.108 1.00 35.81 89 TYR A C 1
ATOM 630 O O . TYR A 1 113 ? 33.955 22.014 1.911 1.00 33.28 89 TYR A O 1
ATOM 639 N N . ALA A 1 114 ? 33.521 21.691 4.123 1.00 33.44 90 ALA A N 1
ATOM 640 C CA . ALA A 1 114 ? 32.169 21.172 3.940 1.00 32.76 90 ALA A CA 1
ATOM 641 C C . ALA A 1 114 ? 31.127 22.093 4.549 1.00 34.37 90 ALA A C 1
ATOM 642 O O . ALA A 1 114 ? 31.083 22.301 5.775 1.00 35.18 90 ALA A O 1
ATOM 644 N N . ASP A 1 115 ? 30.302 22.674 3.691 1.00 29.58 91 ASP A N 1
ATOM 645 C CA . ASP A 1 115 ? 29.248 23.561 4.168 1.00 28.95 91 ASP A CA 1
ATOM 646 C C . ASP A 1 115 ? 27.935 22.753 4.323 1.00 32.78 91 ASP A C 1
ATOM 647 O O . ASP A 1 115 ? 27.391 22.340 3.328 1.00 30.54 91 ASP A O 1
ATOM 652 N N . PHE A 1 116 ? 27.403 22.616 5.563 1.00 29.35 92 PHE A N 1
ATOM 653 C CA . PHE A 1 116 ? 26.167 21.875 5.843 1.00 29.90 92 PHE A CA 1
ATOM 654 C C . PHE A 1 116 ? 24.939 22.821 5.989 1.00 33.79 92 PHE A C 1
ATOM 655 O O . PHE A 1 116 ? 23.832 22.353 6.314 1.00 33.98 92 PHE A O 1
ATOM 663 N N . THR A 1 117 ? 25.127 24.127 5.779 1.00 30.78 93 THR A N 1
ATOM 664 C CA . THR A 1 117 ? 24.066 25.096 6.060 1.00 29.08 93 THR A CA 1
ATOM 665 C C . THR A 1 117 ? 22.893 24.995 5.156 1.00 31.04 93 THR A C 1
ATOM 666 O O . THR A 1 117 ? 23.044 24.520 4.025 1.00 31.12 93 THR A O 1
ATOM 670 N N . SER A 1 118 ? 21.756 25.560 5.580 1.00 30.48 94 SER A N 1
ATOM 671 C CA . SER A 1 118 ? 20.549 25.523 4.746 1.00 30.70 94 SER A CA 1
ATOM 672 C C . SER A 1 118 ? 20.456 26.759 3.883 1.00 29.66 94 SER A C 1
ATOM 673 O O . SER A 1 118 ? 19.378 27.284 3.678 1.00 29.97 94 SER A O 1
ATOM 676 N N . CYS A 1 119 ? 21.591 27.283 3.432 1.00 29.63 95 CYS A N 1
ATOM 677 C CA . CYS A 1 119 ? 21.657 28.494 2.585 1.00 29.97 95 CYS A CA 1
ATOM 678 C C . CYS A 1 119 ? 21.175 28.108 1.135 1.00 31.95 95 CYS A C 1
ATOM 679 O O . CYS A 1 119 ? 20.969 26.934 0.831 1.00 32.15 95 CYS A O 1
ATOM 682 N N . SER A 1 120 ? 20.968 29.086 0.288 1.00 26.76 96 SER A N 1
ATOM 683 C CA . SER A 1 120 ? 20.435 28.862 -1.073 1.00 26.99 96 SER A CA 1
ATOM 684 C C . SER A 1 120 ? 21.480 28.231 -1.992 1.00 29.85 96 SER A C 1
ATOM 685 O O . SER A 1 120 ? 22.686 28.349 -1.746 1.00 29.22 96 SER A O 1
ATOM 688 N N . PRO A 1 121 ? 21.058 27.645 -3.134 1.00 28.88 97 PRO A N 1
ATOM 689 C CA . PRO A 1 121 ? 22.054 27.166 -4.103 1.00 27.11 97 PRO A CA 1
ATOM 690 C C . PRO A 1 121 ? 23.059 28.256 -4.518 1.00 29.72 97 PRO A C 1
ATOM 691 O O . PRO A 1 121 ? 24.237 27.948 -4.596 1.00 30.00 97 PRO A O 1
ATOM 695 N N . ALA A 1 122 ? 22.611 29.492 -4.806 1.00 28.38 98 ALA A N 1
ATOM 696 C CA . ALA A 1 122 ? 23.531 30.576 -5.243 1.00 25.89 98 ALA A CA 1
ATOM 697 C C . ALA A 1 122 ? 24.566 30.863 -4.157 1.00 29.14 98 ALA A C 1
ATOM 698 O O . ALA A 1 122 ? 25.726 31.088 -4.484 1.00 30.30 98 ALA A O 1
ATOM 700 N N . VAL A 1 123 ? 24.179 30.780 -2.873 1.00 26.11 99 VAL A N 1
ATOM 701 C CA . VAL A 1 123 ? 25.116 31.004 -1.759 1.00 27.07 99 VAL A CA 1
ATOM 702 C C . VAL A 1 123 ? 26.089 29.799 -1.603 1.00 31.71 99 VAL A C 1
ATOM 703 O O . VAL A 1 123 ? 27.273 30.022 -1.326 1.00 32.13 99 VAL A O 1
ATOM 707 N N . LYS A 1 124 ? 25.623 28.533 -1.818 1.00 28.24 100 LYS A N 1
ATOM 708 C CA . LYS A 1 124 ? 26.544 27.380 -1.802 1.00 26.00 100 LYS A CA 1
ATOM 709 C C . LYS A 1 124 ? 27.618 27.597 -2.873 1.00 30.26 100 LYS A C 1
ATOM 710 O O . LYS A 1 124 ? 28.800 27.326 -2.631 1.00 29.23 100 LYS A O 1
ATOM 716 N N . ARG A 1 125 ? 27.208 28.096 -4.078 1.00 30.60 101 ARG A N 1
ATOM 717 C CA . ARG A 1 125 ? 28.195 28.335 -5.147 1.00 31.81 101 ARG A CA 1
ATOM 718 C C . ARG A 1 125 ? 29.141 29.462 -4.764 1.00 32.93 101 ARG A C 1
ATOM 719 O O . ARG A 1 125 ? 30.339 29.373 -5.058 1.00 31.55 101 ARG A O 1
ATOM 727 N N . ALA A 1 126 ? 28.591 30.554 -4.158 1.00 29.89 102 ALA A N 1
ATOM 728 C CA . ALA A 1 126 ? 29.438 31.663 -3.752 1.00 30.83 102 ALA A CA 1
ATOM 729 C C . ALA A 1 126 ? 30.467 31.214 -2.726 1.00 33.62 102 ALA A C 1
ATOM 730 O O . ALA A 1 126 ? 31.636 31.628 -2.814 1.00 33.88 102 ALA A O 1
ATOM 732 N N . ILE A 1 127 ? 30.057 30.357 -1.780 1.00 29.26 103 ILE A N 1
ATOM 733 C CA . ILE A 1 127 ? 30.954 29.806 -0.755 1.00 30.22 103 ILE A CA 1
ATOM 734 C C . ILE A 1 127 ? 32.082 28.988 -1.391 1.00 36.25 103 ILE A C 1
ATOM 735 O O . ILE A 1 127 ? 33.253 29.190 -1.043 1.00 35.80 103 ILE A O 1
ATOM 740 N N . GLY A 1 128 ? 31.747 28.113 -2.340 1.00 32.19 104 GLY A N 1
ATOM 741 C CA . GLY A 1 128 ? 32.772 27.344 -3.051 1.00 30.94 104 GLY A CA 1
ATOM 742 C C . GLY A 1 128 ? 33.794 28.246 -3.719 1.00 37.01 104 GLY A C 1
ATOM 743 O O . GLY A 1 128 ? 35.009 27.962 -3.689 1.00 37.47 104 GLY A O 1
ATOM 744 N N . ASP A 1 129 ? 33.300 29.370 -4.294 1.00 33.36 105 ASP A N 1
ATOM 745 C CA . ASP A 1 129 ? 34.168 30.385 -4.918 1.00 35.81 105 ASP A CA 1
ATOM 746 C C . ASP A 1 129 ? 35.065 31.092 -3.894 1.00 41.19 105 ASP A C 1
ATOM 747 O O . ASP A 1 129 ? 36.210 31.410 -4.216 1.00 42.48 105 ASP A O 1
ATOM 752 N N . VAL A 1 130 ? 34.563 31.338 -2.659 1.00 36.84 106 VAL A N 1
ATOM 753 C CA . VAL A 1 130 ? 35.390 31.963 -1.601 1.00 38.45 106 VAL A CA 1
ATOM 754 C C . VAL A 1 130 ? 36.546 31.009 -1.248 1.00 42.24 106 VAL A C 1
ATOM 755 O O . VAL A 1 130 ? 37.694 31.446 -1.154 1.00 41.06 106 VAL A O 1
ATOM 759 N N . ILE A 1 131 ? 36.234 29.708 -1.034 1.00 38.41 107 ILE A N 1
ATOM 760 C CA . ILE A 1 131 ? 37.261 28.703 -0.697 1.00 38.59 107 ILE A CA 1
ATOM 761 C C . ILE A 1 131 ? 38.302 28.574 -1.810 1.00 45.19 107 ILE A C 1
ATOM 762 O O . ILE A 1 131 ? 39.500 28.533 -1.521 1.00 48.16 107 ILE A O 1
ATOM 767 N N . SER A 1 132 ? 37.846 28.559 -3.074 1.00 41.93 108 SER A N 1
ATOM 768 C CA . SER A 1 132 ? 38.707 28.488 -4.257 1.00 44.54 108 SER A CA 1
ATOM 769 C C . SER A 1 132 ? 39.647 29.695 -4.409 1.00 50.60 108 SER A C 1
ATOM 770 O O . SER A 1 132 ? 40.809 29.519 -4.821 1.00 52.26 108 SER A O 1
ATOM 773 N N . ARG A 1 133 ? 39.158 30.924 -4.115 1.00 45.16 109 ARG A N 1
ATOM 774 C CA . ARG A 1 133 ? 39.978 32.133 -4.224 1.00 45.79 109 ARG A CA 1
ATOM 775 C C . ARG A 1 133 ? 41.071 32.159 -3.147 1.00 51.61 109 ARG A C 1
ATOM 776 O O . ARG A 1 133 ? 42.237 32.435 -3.453 1.00 55.81 109 ARG A O 1
ATOM 784 N N . HIS A 1 134 ? 40.712 31.864 -1.899 1.00 46.80 110 HIS A N 1
ATOM 785 C CA . HIS A 1 134 ? 41.668 31.878 -0.784 1.00 50.36 110 HIS A CA 1
ATOM 786 C C . HIS A 1 134 ? 42.624 30.682 -0.700 1.00 56.59 110 HIS A C 1
ATOM 787 O O . HIS A 1 134 ? 43.797 30.859 -0.342 1.00 56.90 110 HIS A O 1
ATOM 794 N N . ARG A 1 135 ? 42.119 29.458 -0.948 1.00 50.79 111 ARG A N 1
ATOM 795 C CA . ARG A 1 135 ? 42.975 28.265 -0.885 1.00 51.35 111 ARG A CA 1
ATOM 796 C C . ARG A 1 135 ? 42.711 27.399 -2.120 1.00 51.43 111 ARG A C 1
ATOM 797 O O . ARG A 1 135 ? 41.875 26.495 -2.054 1.00 45.25 111 ARG A O 1
ATOM 805 N N . PRO A 1 136 ? 43.343 27.711 -3.277 1.00 52.36 112 PRO A N 1
ATOM 806 C CA . PRO A 1 136 ? 43.053 26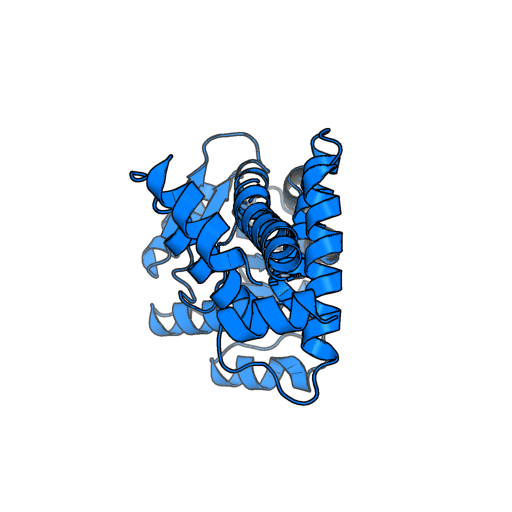.957 -4.513 1.00 53.04 112 PRO A CA 1
ATOM 807 C C . PRO A 1 136 ? 43.219 25.436 -4.442 1.00 57.16 112 PRO A C 1
ATOM 808 O O . PRO A 1 136 ? 42.484 24.741 -5.136 1.00 56.54 112 PRO A O 1
ATOM 812 N N . SER A 1 137 ? 44.124 24.917 -3.583 1.00 53.78 113 SER A N 1
ATOM 813 C CA . SER A 1 137 ? 44.314 23.454 -3.403 1.00 52.83 113 SER A CA 1
ATOM 814 C C . SER A 1 137 ? 43.153 22.821 -2.589 1.00 54.09 113 SER A C 1
ATOM 815 O O . SER A 1 137 ? 42.998 21.585 -2.582 1.00 51.86 113 SER A O 1
ATOM 818 N N . ALA A 1 138 ? 42.386 23.653 -1.857 1.00 48.26 114 ALA A N 1
ATOM 819 C CA . ALA A 1 138 ? 41.280 23.123 -1.058 1.00 45.00 114 ALA A CA 1
ATOM 820 C C . ALA A 1 138 ? 40.140 22.574 -1.935 1.00 45.37 114 ALA A C 1
ATOM 821 O O . ALA A 1 138 ? 40.024 22.910 -3.126 1.00 44.94 114 ALA A O 1
ATOM 823 N N . GLN A 1 139 ? 39.357 21.682 -1.355 1.00 40.09 115 GLN A N 1
ATOM 824 C CA . GLN A 1 139 ? 38.165 21.132 -2.017 1.00 36.01 115 GLN A CA 1
ATOM 825 C C . GLN A 1 139 ? 36.930 21.456 -1.225 1.00 36.94 115 GLN A C 1
ATOM 826 O O . GLN A 1 139 ? 36.975 21.616 0.001 1.00 36.24 115 GLN A O 1
ATOM 832 N N . TYR A 1 140 ? 35.809 21.508 -1.925 1.00 34.04 116 TYR A N 1
ATOM 833 C CA . TYR A 1 140 ? 34.547 21.961 -1.353 1.00 33.07 116 TYR A CA 1
ATOM 834 C C . TYR A 1 140 ? 33.433 20.970 -1.498 1.00 35.05 116 TYR A C 1
ATOM 835 O O . TYR A 1 140 ? 33.187 20.475 -2.598 1.00 33.37 116 TYR A O 1
ATOM 844 N N . ALA A 1 141 ? 32.725 20.746 -0.389 1.00 29.40 117 ALA A N 1
ATOM 845 C CA . ALA A 1 141 ? 31.570 19.878 -0.361 1.00 28.92 117 ALA A CA 1
ATOM 846 C C . ALA A 1 141 ? 30.372 20.718 0.068 1.00 31.70 117 ALA A C 1
ATOM 847 O O . ALA A 1 141 ? 30.340 21.246 1.195 1.00 31.46 117 ALA A O 1
ATOM 849 N N . ALA A 1 142 ? 29.433 20.922 -0.866 1.00 28.60 118 ALA A N 1
ATOM 850 C CA . ALA A 1 142 ? 28.193 21.646 -0.559 1.00 27.93 118 ALA A CA 1
ATOM 851 C C . ALA A 1 142 ? 27.169 20.568 -0.084 1.00 29.08 118 ALA A C 1
ATOM 852 O O . ALA A 1 142 ? 26.527 19.854 -0.859 1.00 28.04 118 ALA A O 1
ATOM 854 N N . VAL A 1 143 ? 27.022 20.456 1.246 1.00 26.03 119 VAL A N 1
ATOM 855 C CA . VAL A 1 143 ? 26.291 19.354 1.859 1.00 25.13 119 VAL A CA 1
ATOM 856 C C . VAL A 1 143 ? 24.843 19.780 2.164 1.00 30.71 119 VAL A C 1
ATOM 857 O O . VAL A 1 143 ? 24.650 20.817 2.792 1.00 31.35 119 VAL A O 1
ATOM 861 N N . ALA A 1 144 ? 23.877 18.984 1.762 1.00 27.65 120 ALA A N 1
ATOM 862 C CA . ALA A 1 144 ? 22.471 19.217 2.088 1.00 28.77 120 ALA A CA 1
ATOM 863 C C . ALA A 1 144 ? 22.084 18.142 3.123 1.00 31.64 120 ALA A C 1
ATOM 864 O O . ALA A 1 144 ? 22.238 16.952 2.887 1.00 31.89 120 ALA A O 1
ATOM 866 N N . VAL A 1 145 ? 21.645 18.570 4.281 1.00 28.12 121 VAL A N 1
ATOM 867 C CA . VAL A 1 145 ? 21.202 17.680 5.339 1.00 28.38 121 VAL A CA 1
ATOM 868 C C . VAL A 1 145 ? 19.718 17.438 5.041 1.00 33.00 121 VAL A C 1
ATOM 869 O O . VAL A 1 145 ? 18.910 18.345 5.162 1.00 32.38 121 VAL A O 1
ATOM 881 N N . SER A 1 147 ? 17.138 15.638 6.312 1.00 41.79 123 SER A N 1
ATOM 882 C CA . SER A 1 147 ? 16.034 15.687 7.295 1.00 44.41 123 SER A CA 1
ATOM 883 C C . SER A 1 147 ? 16.604 16.138 8.629 1.00 47.20 123 SER A C 1
ATOM 884 O O . SER A 1 147 ? 17.821 16.282 8.729 1.00 43.38 123 SER A O 1
ATOM 887 N N . ALA A 1 148 ? 15.760 16.300 9.670 1.00 45.16 124 ALA A N 1
ATOM 888 C CA . ALA A 1 148 ? 16.243 16.683 11.000 1.00 46.57 124 ALA A CA 1
ATOM 889 C C . ALA A 1 148 ? 17.361 15.720 11.451 1.00 46.83 124 ALA A C 1
ATOM 890 O O . ALA A 1 148 ? 17.313 14.520 11.140 1.00 44.51 124 ALA A O 1
ATOM 892 N N . VAL A 1 149 ? 18.378 16.262 12.134 1.00 43.67 125 VAL A N 1
ATOM 893 C CA . VAL A 1 149 ? 19.545 15.495 12.590 1.00 43.89 125 VAL A CA 1
ATOM 894 C C . VAL A 1 149 ? 19.201 14.563 13.741 1.00 48.98 125 VAL A C 1
ATOM 895 O O . VAL A 1 149 ? 19.524 13.371 13.679 1.00 47.06 125 VAL A O 1
ATOM 899 N N . LYS A 1 150 ? 18.529 15.108 14.782 1.00 48.29 126 LYS A N 1
ATOM 900 C CA . LYS A 1 150 ? 18.173 14.409 16.022 1.00 51.73 126 LYS A CA 1
ATOM 901 C C . LYS A 1 150 ? 17.900 12.880 15.939 1.00 58.39 126 LYS A C 1
ATOM 902 O O . LYS A 1 150 ? 18.541 12.132 16.683 1.00 60.50 126 LYS A O 1
ATOM 908 N N . PRO A 1 151 ? 16.998 12.354 15.077 1.00 56.51 127 PRO A N 1
ATOM 909 C CA . PRO A 1 151 ? 16.792 10.891 15.076 1.00 57.49 127 PRO A CA 1
ATOM 910 C C . PRO A 1 151 ? 17.966 10.056 14.557 1.00 59.10 127 PRO A C 1
ATOM 911 O O . PRO A 1 151 ? 18.032 8.870 14.868 1.00 60.44 127 PRO A O 1
ATOM 915 N N . HIS A 1 152 ? 18.885 10.660 13.786 1.00 50.36 128 HIS A N 1
ATOM 916 C CA . HIS A 1 152 ? 20.001 9.951 13.149 1.00 48.44 128 HIS A CA 1
ATOM 917 C C . HIS A 1 152 ? 21.421 10.261 13.619 1.00 47.46 128 HIS A C 1
ATOM 918 O O . HIS A 1 152 ? 22.312 9.453 13.364 1.00 43.12 128 HIS A O 1
ATOM 925 N N . GLY A 1 153 ? 21.645 11.441 14.204 1.00 46.28 129 GLY A N 1
ATOM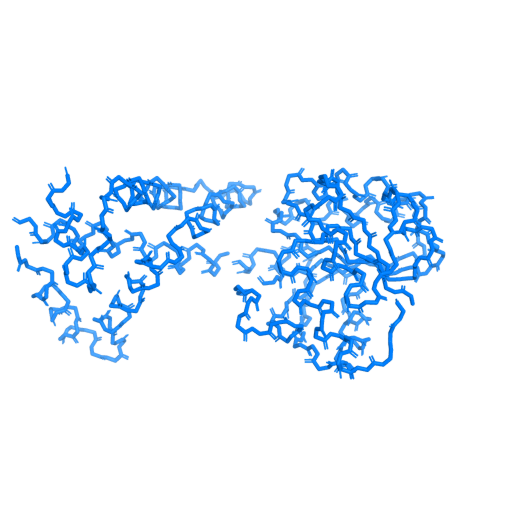 926 C CA . GLY A 1 153 ? 22.984 11.892 14.593 1.00 46.25 129 GLY A CA 1
ATOM 927 C C . GLY A 1 153 ? 23.886 12.018 13.376 1.00 46.45 129 GLY A C 1
ATOM 928 O O . GLY A 1 153 ? 23.454 12.584 12.359 1.00 45.60 129 GLY A O 1
ATOM 929 N N . HIS A 1 154 ? 25.101 11.401 13.421 1.00 38.94 130 HIS A N 1
ATOM 930 C CA . HIS A 1 154 ? 26.054 11.436 12.296 1.00 37.38 130 HIS A CA 1
ATOM 931 C C . HIS A 1 154 ? 25.567 10.668 11.035 1.00 40.57 130 HIS A C 1
ATOM 932 O O . HIS A 1 154 ? 26.111 10.850 9.948 1.00 38.90 130 HIS A O 1
ATOM 939 N N . ARG A 1 155 ? 24.554 9.827 11.195 1.00 38.59 131 ARG A N 1
ATOM 940 C CA . ARG A 1 155 ? 24.004 9.008 10.115 1.00 37.41 131 ARG A CA 1
ATOM 941 C C . ARG A 1 155 ? 22.803 9.674 9.383 1.00 39.93 131 ARG A C 1
ATOM 942 O O . ARG A 1 155 ? 22.104 9.022 8.606 1.00 37.33 131 ARG A O 1
ATOM 950 N N . VAL A 1 156 ? 22.598 10.992 9.597 1.00 36.57 132 VAL A N 1
ATOM 951 C CA . VAL A 1 156 ? 21.532 11.735 8.945 1.00 35.64 132 VAL A CA 1
ATOM 952 C C . VAL A 1 156 ? 21.809 11.673 7.410 1.00 36.93 132 VAL A C 1
ATOM 953 O O . VAL A 1 156 ? 22.956 11.857 7.004 1.00 35.23 132 VAL A O 1
ATOM 957 N N . PRO A 1 157 ? 20.807 11.378 6.555 1.00 35.64 133 PRO A N 1
ATOM 958 C CA . PRO A 1 157 ? 21.087 11.300 5.117 1.00 33.82 133 PRO A CA 1
ATOM 959 C C . PRO A 1 157 ? 21.626 12.615 4.615 1.00 32.70 133 PRO A C 1
ATOM 960 O O . PRO A 1 157 ? 21.076 13.665 4.939 1.00 34.60 133 PRO A O 1
ATOM 964 N N . LEU A 1 158 ? 22.728 12.570 3.887 1.00 27.12 134 LEU A N 1
ATOM 965 C CA . LEU A 1 158 ? 23.340 13.791 3.314 1.00 26.66 134 LEU A CA 1
ATOM 966 C C . LEU A 1 158 ? 23.369 13.581 1.800 1.00 31.13 134 LEU A C 1
ATOM 967 O O . LEU A 1 158 ? 23.622 12.452 1.335 1.00 30.18 134 LEU A O 1
ATOM 972 N N . VAL A 1 159 ? 23.177 14.658 1.059 1.00 29.04 135 VAL A N 1
ATOM 973 C CA . VAL A 1 159 ? 23.297 14.698 -0.404 1.00 28.34 135 VAL A CA 1
ATOM 974 C C . VAL A 1 159 ? 24.285 15.820 -0.629 1.00 29.52 135 VAL A C 1
ATOM 975 O O . VAL A 1 159 ? 24.193 16.886 0.002 1.00 28.96 135 VAL A O 1
ATOM 979 N N . VAL A 1 160 ? 25.276 15.578 -1.487 1.00 26.67 136 VAL A N 1
ATOM 980 C CA . VAL A 1 160 ? 26.405 16.527 -1.585 1.00 26.15 136 VAL A CA 1
ATOM 981 C C . VAL A 1 160 ? 26.832 16.739 -3.048 1.00 31.16 136 VAL A C 1
ATOM 982 O O . VAL A 1 160 ? 26.852 15.791 -3.830 1.00 30.39 136 VAL A O 1
ATOM 986 N N . ASP A 1 161 ? 27.252 17.976 -3.368 1.00 29.31 137 ASP A N 1
ATOM 987 C CA . ASP A 1 161 ? 27.887 18.263 -4.651 1.00 28.86 137 ASP A CA 1
ATOM 988 C C . ASP A 1 161 ? 29.115 19.136 -4.415 1.00 32.37 137 ASP A C 1
ATOM 989 O O . ASP A 1 161 ? 29.462 19.403 -3.254 1.00 28.23 137 ASP A O 1
ATOM 994 N N . GLY A 1 162 ? 29.773 19.584 -5.483 1.00 33.19 138 GLY A N 1
ATOM 995 C CA . GLY A 1 162 ? 31.002 20.354 -5.297 1.00 33.53 138 GLY A CA 1
ATOM 996 C C . GLY A 1 162 ? 32.182 19.458 -5.588 1.00 36.03 138 GLY A C 1
ATOM 997 O O . GLY A 1 162 ? 32.048 18.229 -5.599 1.00 33.09 138 GLY A O 1
ATOM 998 N N . ASP A 1 163 ? 33.347 20.073 -5.876 1.00 35.03 139 ASP A N 1
ATOM 999 C CA . ASP A 1 163 ? 34.528 19.293 -6.261 1.00 35.92 139 ASP A CA 1
ATOM 1000 C C . ASP A 1 163 ? 35.091 18.408 -5.159 1.00 39.96 139 ASP A C 1
ATOM 1001 O O . ASP A 1 163 ? 35.823 17.473 -5.458 1.00 42.27 139 ASP A O 1
ATOM 1006 N N . GLY A 1 164 ? 34.691 18.647 -3.906 1.00 34.35 140 GLY A N 1
ATOM 1007 C CA . GLY A 1 164 ? 35.094 17.784 -2.800 1.00 33.91 140 GLY A CA 1
ATOM 1008 C C . GLY A 1 164 ? 34.057 16.752 -2.371 1.00 36.68 140 GLY A C 1
ATOM 1009 O O . GLY A 1 164 ? 34.275 16.080 -1.359 1.00 35.93 140 GLY A O 1
ATOM 1010 N N . ALA A 1 165 ? 32.913 16.608 -3.123 1.00 32.52 141 ALA A N 1
ATOM 1011 C CA . ALA A 1 165 ? 31.815 15.683 -2.779 1.00 29.29 141 ALA A CA 1
ATOM 1012 C C . ALA A 1 165 ? 32.246 14.240 -2.682 1.00 35.07 141 ALA A C 1
ATOM 1013 O O . ALA A 1 165 ? 31.945 13.590 -1.680 1.00 35.80 141 ALA A O 1
ATOM 1015 N N . ARG A 1 166 ? 32.950 13.743 -3.690 1.00 36.33 142 ARG A N 1
ATOM 1016 C CA . ARG A 1 166 ? 33.424 12.341 -3.692 1.00 38.09 142 ARG A CA 1
ATOM 1017 C C . ARG A 1 166 ? 34.354 12.058 -2.530 1.00 40.97 142 ARG A C 1
ATOM 1018 O O . ARG A 1 166 ? 34.207 11.032 -1.868 1.00 40.67 142 ARG A O 1
ATOM 1026 N N . ARG A 1 167 ? 35.252 13.014 -2.230 1.00 35.64 143 ARG A N 1
ATOM 1027 C CA . ARG A 1 167 ? 36.239 12.960 -1.145 1.00 36.32 143 ARG A CA 1
ATOM 1028 C C . ARG A 1 167 ? 35.566 12.945 0.209 1.00 36.54 143 ARG A C 1
ATOM 1029 O O . ARG A 1 167 ? 35.945 12.148 1.080 1.00 36.44 143 ARG A O 1
ATOM 1037 N N . PHE A 1 168 ? 34.551 13.821 0.376 1.00 31.00 144 PHE A N 1
ATOM 1038 C CA . PHE A 1 168 ? 33.723 13.891 1.559 1.00 31.50 144 PHE A CA 1
ATOM 1039 C C . PHE A 1 168 ? 32.995 12.537 1.736 1.00 35.38 144 PHE A C 1
ATOM 1040 O O . PHE A 1 168 ? 33.004 11.996 2.839 1.00 34.88 144 PHE A O 1
ATOM 1048 N N . GLN A 1 169 ? 32.424 11.982 0.641 1.00 30.87 145 GLN A N 1
ATOM 1049 C CA . GLN A 1 169 ? 31.763 10.686 0.698 1.00 32.06 145 GLN A CA 1
ATOM 1050 C C . GLN A 1 169 ? 32.747 9.556 1.097 1.00 36.83 145 GLN A C 1
ATOM 1051 O O . GLN A 1 169 ? 32.445 8.759 1.989 1.00 34.92 145 GLN A O 1
ATOM 1057 N N . ALA A 1 170 ? 33.894 9.463 0.415 1.00 38.43 146 ALA A N 1
ATOM 1058 C CA . ALA A 1 170 ? 34.859 8.395 0.721 1.00 39.64 146 ALA A CA 1
ATOM 1059 C C . ALA A 1 170 ? 35.350 8.510 2.177 1.00 44.11 146 ALA A C 1
ATOM 1060 O O . ALA A 1 170 ? 35.337 7.514 2.880 1.00 42.54 146 ALA A O 1
ATOM 1062 N N . ALA A 1 171 ? 35.653 9.733 2.664 1.00 41.01 147 ALA A N 1
ATOM 1063 C CA . ALA A 1 171 ? 36.140 9.953 4.040 1.00 41.30 147 ALA A CA 1
ATOM 1064 C C . ALA A 1 171 ? 35.143 9.647 5.144 1.00 41.16 147 ALA A C 1
ATOM 1065 O O . ALA A 1 171 ? 35.494 9.057 6.162 1.00 42.27 147 ALA A O 1
ATOM 1067 N N . PHE A 1 172 ? 33.904 10.072 4.978 1.00 34.50 148 PHE A N 1
ATOM 1068 C CA . PHE A 1 172 ? 32.937 9.944 6.045 1.00 34.16 148 PHE A CA 1
ATOM 1069 C C . PHE A 1 172 ? 32.056 8.715 5.998 1.00 36.85 148 PHE A C 1
ATOM 1070 O O . PHE A 1 172 ? 31.486 8.352 7.023 1.00 36.16 148 PHE A O 1
ATOM 1078 N N . THR A 1 173 ? 31.981 8.041 4.837 1.00 34.23 149 THR A N 1
ATOM 1079 C CA . THR A 1 173 ? 31.335 6.697 4.768 1.00 32.98 149 THR A CA 1
ATOM 1080 C C . THR A 1 173 ? 32.070 5.733 5.747 1.00 37.89 149 THR A C 1
ATOM 1081 O O . THR A 1 173 ? 31.451 4.800 6.264 1.00 38.03 149 THR A O 1
ATOM 1085 N N . LEU A 1 174 ? 33.394 5.953 5.989 1.00 36.94 150 LEU A N 1
ATOM 1086 C CA . LEU A 1 174 ? 34.197 5.142 6.926 1.00 38.75 150 LEU A CA 1
ATOM 1087 C C . LEU A 1 174 ? 33.625 5.168 8.340 1.00 43.70 150 LEU A C 1
ATOM 1088 O O . LEU A 1 174 ? 33.739 4.174 9.045 1.00 44.64 150 LEU A O 1
ATOM 1093 N N . TYR A 1 175 ? 32.941 6.273 8.717 1.00 40.24 151 TYR A N 1
ATOM 1094 C CA . TYR A 1 175 ? 32.333 6.460 10.043 1.00 41.67 151 TYR A CA 1
ATOM 1095 C C . TYR A 1 175 ? 30.843 6.113 10.079 1.00 45.94 151 TYR A C 1
ATOM 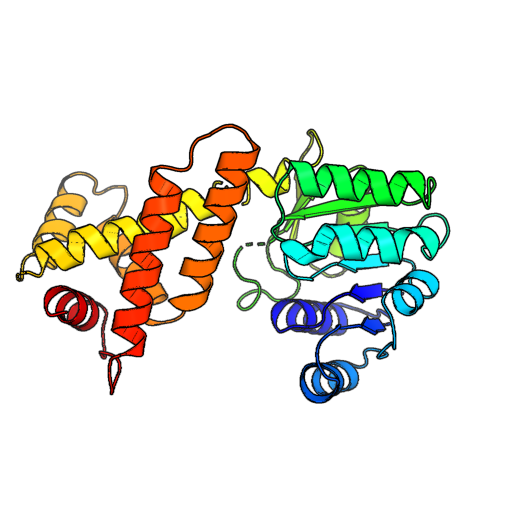1096 O O . TYR A 1 175 ? 30.175 6.388 11.070 1.00 46.11 151 TYR A O 1
ATOM 1105 N N . GLY A 1 176 ? 30.328 5.533 9.001 1.00 41.31 152 GLY A N 1
ATOM 1106 C CA . GLY A 1 176 ? 28.924 5.169 8.918 1.00 41.56 152 GLY A CA 1
ATOM 1107 C C . GLY A 1 176 ? 28.019 6.321 8.514 1.00 41.47 152 GLY A C 1
ATOM 1108 O O . GLY A 1 176 ? 26.804 6.247 8.714 1.00 42.15 152 GLY A O 1
ATOM 1109 N N . CYS A 1 177 ? 28.575 7.367 7.901 1.00 37.51 153 CYS A N 1
ATOM 1110 C CA . CYS A 1 177 ? 27.739 8.456 7.394 1.00 34.79 153 CYS A CA 1
ATOM 1111 C C . CYS A 1 177 ? 27.007 7.954 6.133 1.00 36.25 153 CYS A C 1
ATOM 1112 O O . CYS A 1 177 ? 27.467 6.995 5.472 1.00 35.83 153 CYS A O 1
ATOM 1115 N N . ARG A 1 178 ? 25.823 8.528 5.863 1.00 32.78 154 ARG A N 1
ATOM 1116 C CA . ARG A 1 178 ? 24.990 8.143 4.713 1.00 30.85 154 ARG A CA 1
ATOM 1117 C C . ARG A 1 178 ? 25.126 9.266 3.743 1.00 35.09 154 ARG A C 1
ATOM 1118 O O . ARG A 1 178 ? 24.577 10.345 3.985 1.00 36.01 154 ARG A O 1
ATOM 1126 N N . ILE A 1 179 ? 25.898 9.059 2.665 1.00 30.53 155 ILE A N 1
ATOM 1127 C CA . ILE A 1 179 ? 26.178 10.207 1.800 1.00 29.20 155 ILE A CA 1
ATOM 1128 C C . ILE A 1 179 ? 25.953 9.823 0.384 1.00 33.77 155 ILE A C 1
ATOM 1129 O O . ILE A 1 179 ? 26.492 8.817 -0.082 1.00 32.49 155 ILE A O 1
ATOM 1134 N N . GLU A 1 180 ? 25.200 10.644 -0.325 1.00 31.71 156 GLU A N 1
ATOM 1135 C CA . GLU A 1 180 ? 24.968 10.457 -1.745 1.00 31.06 156 GLU A CA 1
ATOM 1136 C C . GLU A 1 180 ? 25.606 11.632 -2.439 1.00 33.44 156 GLU A C 1
ATOM 1137 O O . GLU A 1 180 ? 25.522 12.766 -1.974 1.00 31.20 156 GLU A O 1
ATOM 1143 N N . VAL A 1 181 ? 26.247 11.364 -3.556 1.00 31.20 157 VAL A N 1
ATOM 1144 C CA . VAL A 1 181 ? 26.905 12.437 -4.309 1.00 31.31 157 VAL A CA 1
ATOM 1145 C C . VAL A 1 181 ? 26.009 12.749 -5.498 1.00 35.19 157 VAL A C 1
ATOM 1146 O O . VAL A 1 181 ? 25.646 11.837 -6.244 1.00 31.26 157 VAL A O 1
ATOM 1150 N N . LEU A 1 182 ? 25.716 14.050 -5.702 1.00 33.67 158 LEU A N 1
ATOM 1151 C CA . LEU A 1 182 ? 24.893 14.473 -6.810 1.00 36.12 158 LEU A CA 1
ATOM 1152 C C . LEU A 1 182 ? 25.808 14.909 -7.903 1.00 42.95 158 LEU A C 1
ATOM 1153 O O . LEU A 1 182 ? 26.746 15.656 -7.667 1.00 43.83 158 LEU A O 1
ATOM 1158 N N . ASP A 1 183 ? 25.626 14.350 -9.077 1.00 44.93 159 ASP A N 1
ATOM 1159 C CA . ASP A 1 183 ? 26.479 14.642 -10.212 1.00 48.43 159 ASP A CA 1
ATOM 1160 C C . ASP A 1 183 ? 26.001 15.797 -11.099 1.00 54.19 159 ASP A C 1
ATOM 1161 O O . ASP A 1 183 ? 25.687 15.555 -12.273 1.00 59.21 159 ASP A O 1
ATOM 1166 N N . GLY A 1 184 ? 25.977 17.021 -10.556 1.00 44.52 160 GLY A N 1
ATOM 1167 C CA . GLY A 1 184 ? 25.587 18.218 -11.299 1.00 42.92 160 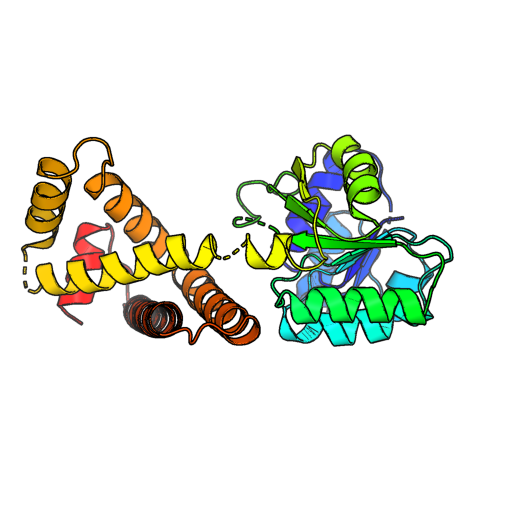GLY A CA 1
ATOM 1168 C C . GLY A 1 184 ? 26.318 19.471 -10.847 1.00 42.81 160 GLY A C 1
ATOM 1169 O O . GLY A 1 184 ? 27.370 19.382 -10.216 1.00 42.51 160 GLY A O 1
ATOM 1170 N N . GLU A 1 185 ? 25.738 20.649 -11.122 1.00 35.98 161 GLU A N 1
ATOM 1171 C CA . GLU A 1 185 ? 26.285 21.940 -10.716 1.00 36.56 161 GLU A CA 1
ATOM 1172 C C . GLU A 1 185 ? 26.172 22.074 -9.178 1.00 38.42 161 GLU A C 1
ATOM 1173 O O . GLU A 1 185 ? 25.214 21.555 -8.580 1.00 37.50 161 GLU A O 1
ATOM 1179 N N . VAL A 1 186 ? 27.136 22.771 -8.548 1.00 33.48 162 VAL A N 1
ATOM 1180 C CA . VAL A 1 186 ? 27.134 23.052 -7.089 1.00 31.32 162 VAL A CA 1
ATOM 1181 C C . VAL A 1 186 ? 25.790 23.779 -6.745 1.00 33.23 162 VAL A C 1
ATOM 1182 O O . VAL A 1 186 ? 25.355 24.654 -7.482 1.00 31.60 162 VAL A O 1
ATOM 1186 N N . GLY A 1 187 ? 25.180 23.426 -5.620 1.00 30.02 163 GLY A N 1
ATOM 1187 C CA . GLY A 1 187 ? 23.924 24.060 -5.204 1.00 27.17 163 GLY A CA 1
ATOM 1188 C C . GLY A 1 187 ? 22.744 23.150 -5.476 1.00 30.24 163 GLY A C 1
ATOM 1189 O O . GLY A 1 187 ? 21.664 23.414 -4.949 1.00 30.15 163 GLY A O 1
ATOM 1190 N N . GLY A 1 188 ? 22.936 22.075 -6.288 1.00 27.38 164 GLY A N 1
ATOM 1191 C CA . GLY A 1 188 ? 21.868 21.129 -6.643 1.00 25.85 164 GLY A CA 1
ATOM 1192 C C . GLY A 1 188 ? 21.304 20.413 -5.431 1.00 29.46 164 GLY A C 1
ATOM 1193 O O . GLY A 1 188 ? 20.087 20.357 -5.260 1.00 28.11 164 GLY A O 1
ATOM 1194 N N . ALA A 1 189 ? 22.197 19.880 -4.562 1.00 27.80 165 ALA A N 1
ATOM 1195 C CA . ALA A 1 189 ? 21.818 19.202 -3.301 1.00 25.89 165 ALA A CA 1
ATOM 1196 C C . ALA A 1 189 ? 21.004 20.152 -2.435 1.00 28.56 165 ALA A C 1
ATOM 1197 O O . ALA A 1 189 ? 19.981 19.761 -1.900 1.00 25.89 165 ALA A O 1
ATOM 1199 N N . ALA A 1 190 ? 21.466 21.417 -2.293 1.00 28.55 166 ALA A N 1
ATOM 1200 C CA . ALA A 1 190 ? 20.735 22.480 -1.569 1.00 27.42 166 ALA A CA 1
ATOM 1201 C C . ALA A 1 190 ? 19.319 22.664 -2.166 1.00 29.93 166 ALA A C 1
ATOM 1202 O O . ALA A 1 190 ? 18.314 22.715 -1.423 1.00 27.72 166 ALA A O 1
ATOM 1204 N N . LEU A 1 191 ? 19.194 22.705 -3.495 1.00 24.39 167 LEU A N 1
ATOM 1205 C CA . LEU A 1 191 ? 17.849 22.873 -4.052 1.00 23.84 167 LEU A CA 1
ATOM 1206 C C . LEU A 1 191 ? 16.922 21.653 -3.826 1.00 28.75 167 LEU A C 1
ATOM 1207 O O . LEU A 1 191 ? 15.725 21.817 -3.515 1.00 28.04 167 LEU A O 1
ATOM 1212 N N . LEU A 1 192 ? 17.477 20.431 -3.956 1.00 25.26 168 LEU A N 1
ATOM 1213 C CA . LEU A 1 192 ? 16.735 19.178 -3.733 1.00 22.85 168 LEU A CA 1
ATOM 1214 C C . LEU A 1 192 ? 16.216 19.212 -2.264 1.00 25.12 168 LEU A C 1
ATOM 1215 O O . LEU A 1 192 ? 15.070 18.921 -2.001 1.00 25.86 168 LEU A O 1
ATOM 1220 N N . LYS A 1 193 ? 17.063 19.573 -1.322 1.00 26.76 169 LYS A N 1
ATOM 1221 C CA . LYS A 1 193 ? 16.650 19.652 0.096 1.00 24.30 169 LYS A CA 1
ATOM 1222 C C . LYS A 1 193 ? 15.481 20.637 0.265 1.00 30.00 169 LYS A C 1
ATOM 1223 O O . LYS A 1 193 ? 14.482 20.315 0.904 1.00 29.45 169 LYS A O 1
ATOM 1237 N N . CYS A 1 195 ? 13.365 21.881 -1.983 1.00 25.71 171 CYS A N 1
ATOM 1238 C CA . CYS A 1 195 ? 12.119 21.493 -2.658 1.00 26.82 171 CYS A CA 1
ATOM 1239 C C . CYS A 1 195 ? 11.411 20.342 -1.937 1.00 30.41 171 CYS A C 1
ATOM 1240 O O . CYS A 1 195 ? 10.187 20.304 -1.888 1.00 28.20 171 CYS A O 1
ATOM 1243 N N . ARG A 1 196 ? 12.175 19.413 -1.348 1.00 28.34 172 ARG A N 1
ATOM 1244 C CA . ARG A 1 196 ? 11.605 18.338 -0.537 1.00 28.65 172 ARG A CA 1
ATOM 1245 C C . ARG A 1 196 ? 10.918 18.985 0.691 1.00 32.09 172 ARG A C 1
ATOM 1246 O O . ARG A 1 196 ? 9.766 18.607 1.001 1.00 29.14 172 ARG A O 1
ATOM 1254 N N . SER A 1 197 ? 11.604 19.960 1.373 1.00 27.15 173 SER A N 1
ATOM 1255 C CA . SER A 1 197 ? 10.979 20.613 2.545 1.00 28.32 173 SER A CA 1
ATOM 1256 C C . SER A 1 197 ? 9.773 21.425 2.104 1.00 30.04 173 SER A C 1
ATOM 1257 O O . SER A 1 197 ? 8.820 21.478 2.873 1.00 29.90 173 SER A O 1
ATOM 1260 N N . ALA A 1 198 ? 9.789 22.062 0.869 1.00 26.85 174 ALA A N 1
ATOM 1261 C CA . ALA A 1 198 ? 8.612 22.869 0.406 1.00 25.58 174 ALA A CA 1
ATOM 1262 C C . ALA A 1 198 ? 7.380 21.899 0.397 1.00 28.63 174 ALA A C 1
ATOM 1263 O O . ALA A 1 198 ? 6.284 22.276 0.825 1.00 26.61 174 ALA A O 1
ATOM 1265 N N . VAL A 1 199 ? 7.550 20.704 -0.132 1.00 27.78 175 VAL A N 1
ATOM 1266 C CA . VAL A 1 199 ? 6.444 19.707 -0.173 1.00 26.92 175 VAL A CA 1
ATOM 1267 C C . VAL A 1 199 ? 6.027 19.264 1.256 1.00 31.98 175 VAL A C 1
ATOM 1268 O O . VAL A 1 199 ? 4.853 19.326 1.594 1.00 32.91 175 VAL A O 1
ATOM 1272 N N . LEU A 1 200 ? 6.957 18.826 2.051 1.00 28.07 176 LEU A N 1
ATOM 1273 C CA . LEU A 1 200 ? 6.631 18.263 3.379 1.00 29.09 176 LEU A CA 1
ATOM 1274 C C . LEU A 1 200 ? 6.028 19.265 4.346 1.00 32.56 176 LEU A C 1
ATOM 1275 O O . LEU A 1 200 ? 4.962 18.990 4.913 1.00 33.38 176 LEU A O 1
ATOM 1280 N N . LYS A 1 201 ? 6.666 20.441 4.481 1.00 25.96 177 LYS A N 1
ATOM 1281 C CA . LYS A 1 201 ? 6.168 21.549 5.313 1.00 25.35 177 LYS A CA 1
ATOM 1282 C C . LYS A 1 201 ? 4.986 22.174 4.656 1.00 29.91 177 LYS A C 1
ATOM 1283 O O . LYS A 1 201 ? 4.104 22.617 5.368 1.00 28.15 177 LYS A O 1
ATOM 1289 N N . GLY A 1 202 ? 4.929 22.187 3.315 1.00 26.14 178 GLY A N 1
ATOM 1290 C CA . GLY A 1 202 ? 3.752 22.759 2.648 1.00 25.29 178 GLY A CA 1
ATOM 1291 C C . GLY A 1 202 ? 2.528 21.874 2.882 1.00 30.73 178 GLY A C 1
ATOM 1292 O O . GLY A 1 202 ? 1.422 22.374 3.111 1.00 29.30 178 GLY A O 1
ATOM 1293 N N . LEU A 1 203 ? 2.713 20.554 2.857 1.00 29.76 179 LEU A N 1
ATOM 1294 C CA . LEU A 1 203 ? 1.612 19.606 3.145 1.00 31.20 179 LEU A CA 1
ATOM 1295 C C . LEU A 1 203 ? 1.123 19.793 4.595 1.00 33.41 179 LEU A C 1
ATOM 1296 O O . LEU A 1 203 ? -0.091 19.770 4.857 1.00 32.56 179 LEU A O 1
ATOM 1301 N N . GLU A 1 204 ? 2.066 19.951 5.533 1.00 29.30 180 GLU A N 1
ATOM 1302 C CA . GLU A 1 204 ? 1.738 20.184 6.950 1.00 30.19 180 GLU A CA 1
ATOM 1303 C C . GLU A 1 204 ? 0.874 21.471 7.071 1.00 35.00 180 GLU A C 1
ATOM 1304 O O . GLU A 1 204 ? -0.173 21.453 7.752 1.00 33.87 180 GLU A O 1
ATOM 1310 N N . ALA A 1 205 ? 1.302 22.564 6.396 1.00 26.76 181 ALA A N 1
ATOM 1311 C CA . ALA A 1 205 ? 0.551 23.837 6.455 1.00 26.79 181 ALA A CA 1
ATOM 1312 C C . ALA A 1 205 ? -0.830 23.659 5.851 1.00 29.42 181 ALA A C 1
ATOM 1313 O O . ALA A 1 205 ? -1.782 24.181 6.389 1.00 29.11 181 ALA A O 1
ATOM 1315 N N . LEU A 1 206 ? -0.919 22.987 4.685 1.00 29.67 182 LEU A N 1
ATOM 1316 C CA . LEU A 1 206 ? -2.160 22.748 3.974 1.00 29.72 182 LEU A CA 1
ATOM 1317 C C . LEU A 1 206 ? -3.178 21.976 4.856 1.00 33.76 182 LEU A C 1
ATOM 1318 O O . LEU A 1 206 ? -4.335 22.417 4.995 1.00 29.56 182 LEU A O 1
ATOM 1323 N N . PHE A 1 207 ? -2.740 20.859 5.475 1.00 31.00 183 PHE A N 1
ATOM 1324 C CA . PHE A 1 207 ? -3.642 20.099 6.329 1.00 32.12 183 PHE A CA 1
ATOM 1325 C C . PHE A 1 207 ? -4.091 20.924 7.541 1.00 34.29 183 PHE A C 1
ATOM 1326 O O . PHE A 1 207 ? -5.282 20.904 7.884 1.00 32.40 183 PHE A O 1
ATOM 1334 N N . LEU A 1 208 ? -3.170 21.668 8.158 1.00 30.05 184 LEU A N 1
ATOM 1335 C CA . LEU A 1 208 ? -3.518 22.480 9.345 1.00 30.44 184 LEU A CA 1
ATOM 1336 C C . LEU A 1 208 ? -4.544 23.535 9.002 1.00 34.74 184 LEU A C 1
ATOM 1337 O O . LEU A 1 208 ? -5.463 23.779 9.796 1.00 35.25 184 LEU A O 1
ATOM 1342 N N . GLU A 1 209 ? -4.427 24.103 7.786 1.00 28.02 185 GLU A N 1
ATOM 1343 C CA . GLU A 1 209 ? -5.369 25.136 7.352 1.00 26.73 185 GLU A CA 1
ATOM 1344 C C . GLU A 1 209 ? -6.704 24.523 7.012 1.00 29.44 185 GLU A C 1
ATOM 1345 O O . GLU A 1 209 ? -7.716 25.057 7.448 1.00 29.08 185 GLU A O 1
ATOM 1351 N N . ALA A 1 210 ? -6.733 23.496 6.121 1.00 26.18 186 ALA A N 1
ATOM 1352 C CA . ALA A 1 210 ? -7.999 22.941 5.652 1.00 27.65 186 ALA A CA 1
ATOM 1353 C C . ALA A 1 210 ? -8.727 22.161 6.787 1.00 31.80 186 ALA A C 1
ATOM 1354 O O . ALA A 1 210 ? -9.959 22.217 6.884 1.00 30.69 186 ALA A O 1
ATOM 1356 N N . LEU A 1 211 ? -7.958 21.506 7.666 1.00 28.05 187 LEU A N 1
ATOM 1357 C CA . LEU A 1 211 ? -8.556 20.729 8.749 1.00 27.72 187 LEU A CA 1
ATOM 1358 C C . LEU A 1 211 ? -9.028 21.607 9.887 1.00 31.41 187 LEU A C 1
ATOM 1359 O O . LEU A 1 211 ? -10.049 21.269 10.461 1.00 28.46 187 LEU A O 1
ATOM 1364 N N . ALA A 1 212 ? -8.340 22.749 10.188 1.00 26.60 188 ALA A N 1
ATOM 1365 C CA . ALA A 1 212 ? -8.841 23.711 11.221 1.00 27.17 188 ALA A CA 1
ATOM 1366 C C . ALA A 1 212 ? -10.162 24.296 10.703 1.00 30.67 188 ALA A C 1
ATOM 1367 O O . ALA A 1 212 ? -11.155 24.328 11.432 1.00 28.12 188 ALA A O 1
ATOM 1369 N N . ALA A 1 213 ? -10.228 24.603 9.379 1.00 26.28 189 ALA A N 1
ATOM 1370 C CA . ALA A 1 213 ? -11.468 25.062 8.798 1.00 24.52 189 ALA A CA 1
ATOM 1371 C C . ALA A 1 213 ? -12.614 24.016 8.912 1.00 28.97 189 ALA A C 1
ATOM 1372 O O . ALA A 1 213 ? -13.752 24.368 9.252 1.00 28.23 189 ALA A O 1
ATOM 1374 N N . ALA A 1 214 ? -12.331 22.749 8.618 1.00 24.46 190 ALA A N 1
ATOM 1375 C CA . ALA A 1 214 ? -13.319 21.667 8.649 1.00 25.17 190 ALA A CA 1
ATOM 1376 C C . ALA A 1 214 ? -13.869 21.531 10.058 1.00 30.17 190 ALA A C 1
ATOM 1377 O O . ALA A 1 214 ? -15.080 21.357 10.244 1.00 29.50 190 ALA A O 1
ATOM 1379 N N . GLU A 1 215 ? -12.976 21.696 11.046 1.00 28.68 191 GLU A N 1
ATOM 1380 C CA . GLU A 1 215 ? -13.312 21.550 12.482 1.00 29.63 191 GLU A CA 1
ATOM 1381 C C . GLU A 1 215 ? -14.197 22.676 12.990 1.00 36.96 191 GLU A C 1
ATOM 1382 O O . GLU A 1 215 ? -14.727 22.537 14.083 1.00 40.75 191 GLU A O 1
ATOM 1388 N N . LYS A 1 216 ? -14.397 23.761 12.210 1.00 32.09 192 LYS A N 1
ATOM 1389 C CA . LYS A 1 216 ? -15.331 24.828 12.587 1.00 32.25 192 LYS A CA 1
ATOM 1390 C C . LYS A 1 216 ? -16.716 24.198 12.677 1.00 36.50 192 LYS A C 1
ATOM 1391 O O . LYS A 1 216 ? -17.542 24.689 13.427 1.00 36.83 192 LYS A O 1
ATOM 1405 N N . GLY A 1 218 ? -16.830 20.528 13.074 1.00 31.04 194 GLY A N 1
ATOM 1406 C CA . GLY A 1 218 ? -16.437 19.176 13.496 1.00 30.64 194 GLY A CA 1
ATOM 1407 C C . GLY A 1 218 ? -16.294 18.196 12.355 1.00 32.90 194 GLY A C 1
ATOM 1408 O O . GLY A 1 218 ? -16.540 17.019 12.555 1.00 35.12 194 GLY A O 1
ATOM 1409 N N . LEU A 1 219 ? -15.891 18.665 11.132 1.00 27.06 195 LEU A N 1
ATOM 1410 C CA . LEU A 1 219 ? -15.781 17.810 9.954 1.00 27.63 195 LEU A CA 1
ATOM 1411 C C . LEU A 1 219 ? -14.368 17.293 9.558 1.00 33.55 195 LEU A C 1
ATOM 1412 O O . LEU A 1 219 ? -14.240 16.678 8.486 1.00 31.99 195 LEU A O 1
ATOM 1417 N N . ALA A 1 220 ? -13.320 17.578 10.342 1.00 28.89 196 ALA A N 1
ATOM 1418 C CA . ALA A 1 220 ? -11.956 17.156 9.951 1.00 30.27 196 ALA A CA 1
ATOM 1419 C C . ALA A 1 220 ? -11.881 15.631 9.691 1.00 37.23 196 ALA A C 1
ATOM 1420 O O . ALA A 1 220 ? -11.308 15.199 8.689 1.00 35.65 196 ALA A O 1
ATOM 1422 N N . ASP A 1 221 ? -12.501 14.836 10.550 1.00 36.02 197 ASP A N 1
ATOM 1423 C CA . ASP A 1 221 ? -12.494 13.372 10.383 1.00 38.51 197 ASP A CA 1
ATOM 1424 C C . ASP A 1 221 ? -13.191 12.958 9.082 1.00 38.54 197 ASP A C 1
ATOM 1425 O O . ASP A 1 221 ? -12.686 12.114 8.380 1.00 37.74 197 ASP A O 1
ATOM 1430 N N . ARG A 1 222 ? -14.295 13.609 8.740 1.00 33.27 198 ARG A N 1
ATOM 1431 C CA . ARG A 1 222 ? -15.060 13.334 7.539 1.00 33.31 198 ARG A CA 1
ATOM 1432 C C . ARG A 1 222 ? -14.298 13.765 6.301 1.00 32.74 198 ARG A C 1
ATOM 1433 O O . ARG A 1 222 ? -14.304 13.039 5.313 1.00 31.28 198 ARG A O 1
ATOM 1441 N N . VAL A 1 223 ? -13.574 14.899 6.362 1.00 30.27 199 VAL A N 1
ATOM 1442 C CA . VAL A 1 223 ? -12.712 15.350 5.240 1.00 28.55 199 VAL A CA 1
ATOM 1443 C C . VAL A 1 223 ? -11.625 14.288 5.007 1.00 33.00 199 VAL A C 1
ATOM 1444 O O . VAL A 1 223 ? -11.398 13.871 3.850 1.00 32.48 199 VAL A O 1
ATOM 1448 N N . LEU A 1 224 ? -10.968 13.871 6.082 1.00 29.48 200 LEU A N 1
ATOM 1449 C CA . LEU A 1 224 ? -9.918 12.829 5.970 1.00 33.20 200 LEU A CA 1
ATOM 1450 C C . LEU A 1 224 ? -10.471 11.476 5.433 1.00 39.88 200 LEU A C 1
ATOM 1451 O O . LEU A 1 224 ? -9.834 10.895 4.557 1.00 42.04 200 LEU A O 1
ATOM 1456 N N . ALA A 1 225 ? -11.685 11.047 5.881 1.00 36.88 201 ALA A N 1
ATOM 1457 C CA . ALA A 1 225 ? -12.341 9.806 5.415 1.00 39.27 201 ALA A CA 1
ATOM 1458 C C . ALA A 1 225 ? -12.612 9.963 3.894 1.00 42.88 201 ALA A C 1
ATOM 1459 O O . ALA A 1 225 ? -12.314 9.066 3.113 1.00 42.20 201 ALA A O 1
ATOM 1461 N N . SER A 1 226 ? -13.027 11.170 3.469 1.00 38.45 202 SER A N 1
ATOM 1462 C CA . SER A 1 226 ? -13.340 11.475 2.066 1.00 38.05 202 SER A CA 1
ATOM 1463 C C . SER A 1 226 ? -12.096 11.387 1.187 1.00 41.37 202 SER A C 1
ATOM 1464 O O . SER A 1 226 ? -12.131 10.751 0.124 1.00 44.96 202 SER A O 1
ATOM 1467 N N . LEU A 1 227 ? -10.976 11.934 1.667 1.00 34.35 203 LEU A N 1
ATOM 1468 C CA . LEU A 1 227 ? -9.708 11.839 0.955 1.00 36.26 203 LEU A CA 1
ATOM 1469 C C . LEU A 1 227 ? -9.260 10.379 0.821 1.00 45.33 203 LEU A C 1
ATOM 1470 O O . LEU A 1 227 ? -8.956 9.955 -0.286 1.00 46.22 203 LEU A O 1
ATOM 1475 N N . ASP A 1 228 ? -9.327 9.607 1.919 1.00 43.83 204 ASP A N 1
ATOM 1476 C CA . ASP A 1 228 ? -8.938 8.190 1.948 1.00 48.46 204 ASP A CA 1
ATOM 1477 C C . ASP A 1 228 ? -9.760 7.341 0.997 1.00 56.31 204 ASP A C 1
ATOM 1478 O O . ASP A 1 228 ? -9.198 6.451 0.381 1.00 58.93 204 ASP A O 1
ATOM 1483 N N . ALA A 1 229 ? -11.082 7.608 0.869 1.00 53.81 205 ALA A N 1
ATOM 1484 C CA . ALA A 1 229 ? -11.970 6.819 -0.002 1.00 56.88 205 ALA A CA 1
ATOM 1485 C C . ALA A 1 229 ? -11.707 7.070 -1.496 1.00 61.91 205 ALA A C 1
ATOM 1486 O O . ALA A 1 229 ? -11.858 6.151 -2.303 1.00 64.84 205 ALA A O 1
ATOM 1488 N N . SER A 1 230 ? -11.266 8.285 -1.841 1.00 53.66 206 SER A N 1
ATOM 1489 C CA . SER A 1 230 ? -10.948 8.717 -3.202 1.00 53.68 206 SER A CA 1
ATOM 1490 C C . SER A 1 230 ? -9.527 8.384 -3.649 1.00 55.93 206 SER A C 1
ATOM 1491 O O . SER A 1 230 ? -9.326 8.228 -4.852 1.00 58.06 206 SER A O 1
ATOM 1494 N N . PHE A 1 231 ? -8.535 8.386 -2.716 1.00 47.29 207 PHE A N 1
ATOM 1495 C CA . PHE A 1 231 ? -7.118 8.085 -2.990 1.00 47.19 207 PHE A CA 1
ATOM 1496 C C . PHE A 1 231 ? -6.631 7.006 -2.002 1.00 51.07 207 PHE A C 1
ATOM 1497 O O . PHE A 1 231 ? -5.717 7.281 -1.210 1.00 49.17 207 PHE A O 1
ATOM 1505 N N . PRO A 1 232 ? -7.276 5.799 -1.960 1.00 51.14 208 PRO A N 1
ATOM 1506 C CA . PRO A 1 232 ? -6.883 4.781 -0.965 1.00 53.36 208 PRO A CA 1
ATOM 1507 C C . PRO A 1 232 ? -5.413 4.366 -0.944 1.00 55.58 208 PRO A C 1
ATOM 1508 O O . PRO A 1 232 ? -4.867 4.119 0.149 1.00 53.48 208 PRO A O 1
ATOM 1512 N N A GLU A 1 233 ? -4.784 4.312 -2.134 0.50 52.89 209 GLU A N 1
ATOM 1513 N N B GLU A 1 233 ? -4.773 4.277 -2.123 0.50 52.21 209 GLU A N 1
ATOM 1514 C CA A GLU A 1 233 ? -3.374 3.921 -2.331 0.50 54.26 209 GLU A CA 1
ATOM 1515 C CA B GLU A 1 233 ? -3.362 3.855 -2.206 0.50 53.21 209 GLU A CA 1
ATOM 1516 C C A GLU A 1 233 ? -2.403 4.863 -1.621 0.50 54.16 209 GLU A C 1
ATOM 1517 C C B GLU A 1 233 ? -2.376 4.864 -1.608 0.50 53.67 209 GLU A C 1
ATOM 1518 O O A GLU A 1 233 ? -1.304 4.449 -1.264 0.50 53.68 209 GLU A O 1
ATOM 1519 O O B GLU A 1 233 ? -1.253 4.489 -1.281 0.50 53.20 209 GLU A O 1
ATOM 1530 N N . HIS A 1 234 ? -2.805 6.132 -1.429 1.00 48.41 210 HIS A N 1
ATOM 1531 C CA . HIS A 1 234 ? -1.945 7.163 -0.863 1.00 46.30 210 HIS A CA 1
ATOM 1532 C C . HIS A 1 234 ? -2.047 7.389 0.632 1.00 50.47 210 HIS A C 1
ATOM 1533 O O . HIS A 1 234 ? -1.247 8.140 1.171 1.00 47.42 210 HIS A O 1
ATOM 1540 N N . HIS A 1 235 ? -3.033 6.754 1.304 1.00 48.76 211 HIS A N 1
ATOM 1541 C CA . HIS A 1 235 ? -3.245 6.854 2.759 1.00 47.85 211 HIS A CA 1
ATOM 1542 C C . HIS A 1 235 ? -3.151 8.265 3.336 1.00 46.97 211 HIS A C 1
ATOM 1543 O O . HIS A 1 235 ? -2.490 8.472 4.365 1.00 44.88 211 HIS A O 1
ATOM 1550 N N . LEU A 1 236 ? -3.839 9.219 2.686 1.00 42.80 212 LEU A N 1
ATOM 1551 C CA . LEU A 1 236 ? -3.814 10.643 3.077 1.00 40.27 212 LEU A CA 1
ATOM 1552 C C . LEU A 1 236 ? -4.264 10.941 4.509 1.00 43.87 212 LEU A C 1
ATOM 1553 O O . LEU A 1 236 ? -3.710 11.826 5.135 1.00 42.39 212 LEU A O 1
ATOM 1558 N N . ARG A 1 237 ? -5.235 10.187 5.040 1.00 43.02 213 ARG A N 1
ATOM 1559 C CA . ARG A 1 237 ? -5.678 10.397 6.417 1.00 42.19 213 ARG A CA 1
ATOM 1560 C C . ARG A 1 237 ? -4.491 10.130 7.357 1.00 44.79 213 ARG A C 1
ATOM 1561 O O . ARG A 1 237 ? -4.160 10.972 8.182 1.00 41.62 213 ARG A O 1
ATOM 1569 N N . ASP A 1 238 ? -3.817 8.980 7.182 1.00 42.69 214 ASP A N 1
ATOM 1570 C CA . ASP A 1 238 ? -2.644 8.624 7.965 1.00 42.48 214 ASP A CA 1
ATOM 1571 C C . ASP A 1 238 ? -1.539 9.655 7.775 1.00 44.83 214 ASP A C 1
ATOM 1572 O O . ASP A 1 238 ? -0.964 10.086 8.762 1.00 44.91 214 ASP A O 1
ATOM 1577 N N . LEU A 1 239 ? -1.304 10.124 6.536 1.00 39.82 215 LEU A N 1
ATOM 1578 C CA . LEU A 1 239 ? -0.288 11.127 6.302 1.00 39.19 215 LEU A CA 1
ATOM 1579 C C . LEU A 1 239 ? -0.597 12.444 7.034 1.00 42.93 215 LEU A C 1
ATOM 1580 O O . LEU A 1 239 ? 0.291 13.005 7.667 1.00 42.90 215 LEU A O 1
ATOM 1585 N N . ALA A 1 240 ? -1.860 12.914 6.979 1.00 38.08 216 ALA A N 1
ATOM 1586 C CA . ALA A 1 240 ? -2.288 14.155 7.626 1.00 37.06 216 ALA A CA 1
ATOM 1587 C C . ALA A 1 240 ? -2.186 14.031 9.148 1.00 40.24 216 ALA A C 1
ATOM 1588 O O . ALA A 1 240 ? -1.680 14.943 9.798 1.00 36.32 216 ALA A O 1
ATOM 1590 N N . LEU A 1 241 ? -2.602 12.884 9.705 1.00 39.07 217 LEU A N 1
ATOM 1591 C CA . LEU A 1 241 ? -2.541 12.657 11.146 1.00 43.33 217 LEU A CA 1
ATOM 1592 C C . LEU A 1 241 ? -1.102 12.646 11.664 1.00 49.86 217 LEU A C 1
ATOM 1593 O O . LEU A 1 241 ? -0.878 13.106 12.785 1.00 50.42 217 LEU A O 1
ATOM 1598 N N . TYR A 1 242 ? -0.149 12.145 10.845 1.00 46.38 218 TYR A N 1
ATOM 1599 C CA . TYR A 1 242 ? 1.273 12.103 11.185 1.00 50.07 218 TYR A CA 1
ATOM 1600 C C . TYR A 1 242 ? 1.835 13.531 11.154 1.00 52.12 218 TYR A C 1
ATOM 1601 O O . TYR A 1 242 ? 2.491 13.940 12.114 1.00 53.53 218 TYR A O 1
ATOM 1610 N N . LEU A 1 243 ? 1.616 14.259 10.031 1.00 43.88 219 LEU A N 1
ATOM 1611 C CA . LEU A 1 243 ? 2.082 15.645 9.872 1.00 40.44 219 LEU A CA 1
ATOM 1612 C C . LEU A 1 243 ? 1.582 16.592 10.946 1.00 45.31 219 LEU A C 1
ATOM 1613 O O . LEU A 1 243 ? 2.362 17.446 11.381 1.00 46.89 219 LEU A O 1
ATOM 1618 N N . VAL A 1 244 ? 0.317 16.409 11.419 1.00 40.91 220 VAL A N 1
ATOM 1619 C CA . VAL A 1 244 ? -0.323 17.203 12.488 1.00 42.21 220 VAL A CA 1
ATOM 1620 C C . VAL A 1 244 ? 0.239 16.827 13.883 1.00 54.41 220 VAL A C 1
ATOM 1621 O O . VAL A 1 244 ? 0.317 17.688 14.774 1.00 52.49 220 VAL A O 1
ATOM 1625 N N . GLU A 1 245 ? 0.595 15.531 14.064 1.00 56.96 221 GLU A N 1
ATOM 1626 C CA . GLU A 1 245 ? 1.187 14.989 15.299 1.00 61.08 221 GLU A CA 1
ATOM 1627 C C . GLU A 1 245 ? 2.549 15.645 15.482 1.00 65.41 221 GLU A C 1
ATOM 1628 O O . GLU A 1 245 ? 2.824 16.184 16.561 1.00 68.34 221 GLU A O 1
ATOM 1634 N N . ARG A 1 246 ? 3.377 15.629 14.418 1.00 59.02 222 ARG A N 1
ATOM 1635 C CA . ARG A 1 246 ? 4.694 16.253 14.429 1.00 59.39 222 ARG A CA 1
ATOM 1636 C C . ARG A 1 246 ? 4.561 17.737 14.709 1.00 61.12 222 ARG A C 1
ATOM 1637 O O . ARG A 1 246 ? 5.283 18.249 15.567 1.00 61.24 222 ARG A O 1
ATOM 1645 N N . ASN A 1 247 ? 3.569 18.416 14.062 1.00 52.64 223 ASN A N 1
ATOM 1646 C CA . ASN A 1 247 ? 3.301 19.824 14.316 1.00 50.49 223 ASN A CA 1
ATOM 1647 C C . ASN A 1 247 ? 3.046 20.066 15.801 1.00 57.61 223 ASN A C 1
ATOM 1648 O O . ASN A 1 247 ? 3.629 20.983 16.357 1.00 57.90 223 ASN A O 1
ATOM 1653 N N . LEU A 1 248 ? 2.163 19.254 16.430 1.00 56.24 224 LEU A N 1
ATOM 1654 C CA . LEU A 1 248 ? 1.804 19.347 17.840 1.00 59.91 224 LEU A CA 1
ATOM 1655 C C . LEU A 1 248 ? 3.038 19.212 18.757 1.00 70.87 224 LEU A C 1
ATOM 1656 O O . LEU A 1 248 ? 2.970 19.602 19.922 1.00 72.87 224 LEU A O 1
ATOM 1661 N N . GLU A 1 249 ? 4.183 18.780 18.179 1.00 71.73 225 GLU A N 1
ATOM 1662 C CA . GLU A 1 249 ? 5.504 18.643 18.810 1.00 75.76 225 GLU A CA 1
ATOM 1663 C C . GLU A 1 249 ? 6.433 19.791 18.307 1.00 80.59 225 GLU A C 1
ATOM 1664 O O . GLU A 1 249 ? 6.348 20.889 18.860 1.00 80.85 225 GLU A O 1
ATOM 1670 N N . HIS A 1 250 ? 7.260 19.549 17.241 1.00 77.63 226 HIS A N 1
ATOM 1671 C CA . HIS A 1 250 ? 8.231 20.484 16.623 1.00 77.25 226 HIS A CA 1
ATOM 1672 C C . HIS A 1 250 ? 7.585 21.590 15.729 1.00 77.71 226 HIS A C 1
ATOM 1673 O O . HIS A 1 250 ? 8.019 21.788 14.581 1.00 75.16 226 HIS A O 1
ATOM 1680 N N . ALA A 1 251 ? 6.593 22.331 16.263 1.00 73.02 227 ALA A N 1
ATOM 1681 C CA . ALA A 1 251 ? 5.897 23.398 15.519 1.00 70.63 227 ALA A CA 1
ATOM 1682 C C . ALA A 1 251 ? 6.826 24.529 14.998 1.00 72.35 227 ALA A C 1
ATOM 1683 O O . ALA A 1 251 ? 6.708 24.932 13.837 1.00 71.21 227 ALA A O 1
ATOM 1685 N N . ASP A 1 252 ? 7.760 25.003 15.865 1.00 66.91 228 ASP A N 1
ATOM 1686 C CA . ASP A 1 252 ? 8.680 26.127 15.648 1.00 63.74 228 ASP A CA 1
ATOM 1687 C C . ASP A 1 252 ? 9.723 25.992 14.532 1.00 62.42 228 ASP A C 1
ATOM 1688 O O . ASP A 1 252 ? 9.891 26.941 13.752 1.00 57.37 228 ASP A O 1
ATOM 1693 N N . ARG A 1 253 ? 10.473 24.865 14.504 1.00 59.73 229 ARG A N 1
ATOM 1694 C CA . ARG A 1 253 ? 11.526 24.641 13.518 1.00 58.57 229 ARG A CA 1
ATOM 1695 C C . ARG A 1 253 ? 10.960 24.472 12.116 1.00 57.91 229 ARG A C 1
ATOM 1696 O O . ARG A 1 253 ? 11.577 24.919 11.143 1.00 51.64 229 ARG A O 1
ATOM 1698 N N . ARG A 1 254 ? 9.787 23.816 12.009 1.00 57.36 230 ARG A N 1
ATOM 1699 C CA . ARG A 1 254 ? 9.162 23.640 10.697 1.00 54.74 230 ARG A CA 1
ATOM 1700 C C . ARG A 1 254 ? 8.695 24.949 10.145 1.00 52.27 230 ARG A C 1
ATOM 1701 O O . ARG A 1 254 ? 8.890 25.158 8.951 1.00 50.90 230 ARG A O 1
ATOM 1709 N N . ALA A 1 255 ? 8.165 25.872 10.991 1.00 42.51 231 ALA A N 1
ATOM 1710 C CA . ALA A 1 255 ? 7.786 27.191 10.428 1.00 40.93 231 ALA A CA 1
ATOM 1711 C C . ALA A 1 255 ? 9.054 27.875 9.875 1.00 40.09 231 ALA A C 1
ATOM 1712 O O . ALA A 1 255 ? 9.106 28.193 8.685 1.00 37.87 231 ALA A O 1
ATOM 1714 N N . HIS A 1 256 ? 10.110 27.994 10.699 1.00 38.36 232 HIS A N 1
ATOM 1715 C CA . HIS A 1 256 ? 11.376 28.589 10.279 1.00 38.55 232 HIS A CA 1
ATOM 1716 C C . HIS A 1 256 ? 11.887 27.995 8.928 1.00 40.16 232 HIS A C 1
ATOM 1717 O O . HIS A 1 256 ? 12.381 28.742 8.057 1.00 37.01 232 HIS A O 1
ATOM 1724 N N . GLU A 1 257 ? 11.834 26.646 8.805 1.00 37.07 233 GLU A N 1
ATOM 1725 C CA . GLU A 1 257 ? 12.371 25.960 7.635 1.00 37.52 233 GLU A CA 1
ATOM 1726 C C . GLU A 1 257 ? 11.625 26.336 6.392 1.00 35.94 233 GLU A C 1
ATOM 1727 O O . GLU A 1 257 ? 12.249 26.549 5.354 1.00 33.52 233 GLU A O 1
ATOM 1733 N N . LEU A 1 258 ? 10.309 26.525 6.500 1.00 32.50 234 LEU A N 1
ATOM 1734 C CA . LEU A 1 258 ? 9.526 26.915 5.321 1.00 31.83 234 LEU A CA 1
ATOM 1735 C C . LEU A 1 258 ? 9.835 28.340 4.882 1.00 36.92 234 LEU A C 1
ATOM 1736 O O . LEU A 1 258 ? 9.794 28.647 3.689 1.00 35.25 234 LEU A O 1
ATOM 1741 N N . GLY A 1 259 ? 10.216 29.190 5.839 1.00 35.47 235 GLY A N 1
ATOM 1742 C CA . GLY A 1 259 ? 10.686 30.542 5.555 1.00 36.75 235 GLY A CA 1
ATOM 1743 C C . GLY A 1 259 ? 11.987 30.498 4.770 1.00 37.09 235 GLY A C 1
ATOM 1744 O O . GLY A 1 259 ? 12.166 31.248 3.796 1.00 34.71 235 GLY A O 1
ATOM 1745 N N . GLU A 1 260 ? 12.870 29.534 5.114 1.00 32.37 236 GLU A N 1
ATOM 1746 C CA . GLU A 1 260 ? 14.137 29.416 4.355 1.00 30.81 236 GLU A CA 1
ATOM 1747 C C . GLU A 1 260 ? 13.868 28.844 2.941 1.00 33.85 236 GLU A C 1
ATOM 1748 O O . GLU A 1 260 ? 14.467 29.282 1.972 1.00 32.82 236 GLU A O 1
ATOM 1754 N N . VAL A 1 261 ? 12.953 27.885 2.838 1.00 32.36 237 VAL A N 1
ATOM 1755 C CA . VAL A 1 261 ? 12.550 27.284 1.556 1.00 30.81 237 VAL A CA 1
ATOM 1756 C C . VAL A 1 261 ? 11.997 28.404 0.634 1.00 34.12 237 VAL A C 1
ATOM 1757 O O . VAL A 1 261 ? 12.324 28.440 -0.561 1.00 31.35 237 VAL A O 1
ATOM 1761 N N . ALA A 1 262 ? 11.082 29.267 1.168 1.00 31.46 238 ALA A N 1
ATOM 1762 C CA . ALA A 1 262 ? 10.530 30.371 0.347 1.00 32.93 238 ALA A CA 1
ATOM 1763 C C . ALA A 1 262 ? 11.671 31.237 -0.222 1.00 33.91 238 ALA A C 1
ATOM 1764 O O . ALA A 1 262 ? 11.648 31.596 -1.405 1.00 34.27 238 ALA A O 1
ATOM 1766 N N . ALA A 1 263 ? 12.693 31.524 0.586 1.00 33.02 239 ALA A N 1
ATOM 1767 C CA . ALA A 1 263 ? 13.858 32.325 0.137 1.00 33.81 239 ALA A CA 1
ATOM 1768 C C . ALA A 1 263 ? 14.663 31.612 -0.995 1.00 35.38 239 ALA A C 1
ATOM 1769 O O . ALA A 1 263 ? 15.129 32.266 -1.949 1.00 34.50 239 ALA A O 1
ATOM 1771 N N . THR A 1 264 ? 14.825 30.270 -0.884 1.00 30.33 240 THR A N 1
ATOM 1772 C CA . THR A 1 264 ? 15.526 29.500 -1.920 1.00 30.17 240 THR A CA 1
ATOM 1773 C C . THR A 1 264 ? 14.733 29.484 -3.208 1.00 31.95 240 THR A C 1
ATOM 1774 O O . THR A 1 264 ? 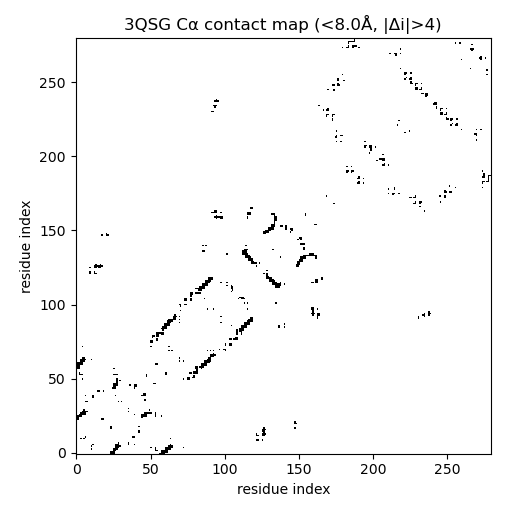15.322 29.629 -4.270 1.00 29.84 240 THR A O 1
ATOM 1778 N N . LEU A 1 265 ? 13.399 29.309 -3.121 1.00 29.28 241 LEU A N 1
ATOM 1779 C CA . LEU A 1 265 ? 12.528 29.311 -4.313 1.00 29.44 241 LEU A CA 1
ATOM 1780 C C . LEU A 1 265 ? 12.700 30.636 -5.018 1.00 35.44 241 LEU A C 1
ATOM 1781 O O . LEU A 1 265 ? 12.891 30.663 -6.236 1.00 36.05 241 LEU A O 1
ATOM 1786 N N . CYS A 1 266 ? 12.592 31.749 -4.262 1.00 33.43 242 CYS A N 1
ATOM 1787 C CA . CYS A 1 266 ? 12.777 33.082 -4.828 1.00 38.04 242 CYS A CA 1
ATOM 1788 C C . CYS A 1 266 ? 14.178 33.207 -5.515 1.00 38.88 242 CYS A C 1
ATOM 1789 O O . CYS A 1 266 ? 14.284 33.690 -6.649 1.00 37.35 242 CYS A O 1
ATOM 1792 N N . SER A 1 267 ? 15.226 32.693 -4.853 1.00 31.79 243 SER A N 1
ATOM 1793 C CA . SER A 1 267 ? 16.593 32.783 -5.397 1.00 31.81 243 SER A CA 1
ATOM 1794 C C . SER A 1 267 ? 16.772 32.060 -6.767 1.00 36.63 243 SER A C 1
ATOM 1795 O O . SER A 1 267 ? 17.611 32.475 -7.563 1.00 36.31 243 SER A O 1
ATOM 1798 N N . VAL A 1 268 ? 15.981 31.002 -7.043 1.00 33.42 244 VAL A N 1
ATOM 1799 C CA . VAL A 1 268 ? 16.045 30.274 -8.328 1.00 31.64 244 VAL A CA 1
ATOM 1800 C C . VAL A 1 268 ? 15.001 30.758 -9.352 1.00 36.22 244 VAL A C 1
ATOM 1801 O O . VAL A 1 268 ? 14.880 30.167 -10.404 1.00 38.07 244 VAL A O 1
ATOM 1805 N N . GLY A 1 269 ? 14.266 31.813 -9.026 1.00 33.90 245 GLY A N 1
ATOM 1806 C CA . GLY A 1 269 ? 13.358 32.477 -9.952 1.00 35.23 245 GLY A CA 1
ATOM 1807 C C . GLY A 1 269 ? 11.911 32.042 -9.887 1.00 38.59 245 GLY A C 1
ATOM 1808 O O . GLY A 1 269 ? 11.159 32.287 -10.833 1.00 40.98 245 GLY A O 1
ATOM 1809 N N . VAL A 1 270 ? 11.520 31.365 -8.803 1.00 32.02 246 VAL A N 1
ATOM 1810 C CA . VAL A 1 270 ? 10.140 30.927 -8.589 1.00 31.33 246 VAL A CA 1
ATOM 1811 C C . VAL A 1 270 ? 9.587 31.811 -7.474 1.00 38.32 246 VAL A C 1
ATOM 1812 O O . VAL A 1 270 ? 10.128 31.758 -6.364 1.00 36.65 246 VAL A O 1
ATOM 1816 N N . GLU A 1 271 ? 8.513 32.614 -7.752 1.00 35.09 247 GLU A N 1
ATOM 1817 C CA . GLU A 1 271 ? 7.908 33.458 -6.697 1.00 34.78 247 GLU A CA 1
ATOM 1818 C C . GLU A 1 271 ? 7.308 32.492 -5.667 1.00 34.49 247 GLU A C 1
ATOM 1819 O O . GLU A 1 271 ? 6.535 31.633 -6.050 1.00 32.31 247 GLU A O 1
ATOM 1825 N N . PRO A 1 272 ? 7.709 32.546 -4.380 1.00 31.65 248 PRO A N 1
ATOM 1826 C CA . PRO A 1 272 ? 7.241 31.514 -3.441 1.00 29.38 248 PRO A CA 1
ATOM 1827 C C . PRO A 1 272 ? 5.825 31.736 -2.912 1.00 32.02 248 PRO A C 1
ATOM 1828 O O . PRO A 1 272 ? 5.617 31.768 -1.678 1.00 31.01 248 PRO A O 1
ATOM 1832 N N . LEU A 1 273 ? 4.843 31.799 -3.835 1.00 27.67 249 LEU A N 1
ATOM 1833 C CA . LEU A 1 273 ? 3.404 31.985 -3.513 1.00 27.97 249 LEU A CA 1
ATOM 1834 C C . LEU A 1 273 ? 2.925 31.003 -2.474 1.00 31.16 249 LEU A C 1
ATOM 1835 O O . LEU A 1 273 ? 2.635 31.410 -1.348 1.00 27.85 249 LEU A O 1
ATOM 1840 N N . VAL A 1 274 ? 3.064 29.689 -2.771 1.00 27.51 250 VAL A N 1
ATOM 1841 C CA . VAL A 1 274 ? 2.612 28.660 -1.834 1.00 26.76 250 VAL A CA 1
ATOM 1842 C C . VAL A 1 274 ? 3.512 28.526 -0.628 1.00 28.43 250 VAL A C 1
ATOM 1843 O O . VAL A 1 274 ? 3.022 28.448 0.518 1.00 25.92 250 VAL A O 1
ATOM 1847 N N . ALA A 1 275 ? 4.824 28.526 -0.862 1.00 26.58 251 ALA A N 1
ATOM 1848 C CA . ALA A 1 275 ? 5.772 28.376 0.229 1.00 25.16 251 ALA A CA 1
ATOM 1849 C C . ALA A 1 275 ? 5.671 29.497 1.253 1.00 27.46 251 ALA A C 1
ATOM 1850 O O . ALA A 1 275 ? 5.652 29.210 2.463 1.00 27.54 251 ALA A O 1
ATOM 1852 N N . GLU A 1 276 ? 5.589 30.769 0.808 1.00 27.13 252 GLU A N 1
ATOM 1853 C CA . GLU A 1 276 ? 5.478 31.892 1.749 1.00 28.32 252 GLU A CA 1
ATOM 1854 C C . GLU A 1 276 ? 4.149 31.830 2.544 1.00 32.10 252 GLU A C 1
ATOM 1855 O O . GLU A 1 276 ? 4.123 32.089 3.762 1.00 32.25 252 GLU A O 1
ATOM 1861 N N . ALA A 1 277 ? 3.062 31.461 1.864 1.00 26.60 253 ALA A N 1
ATOM 1862 C CA . ALA A 1 277 ? 1.760 31.340 2.539 1.00 26.60 253 ALA A CA 1
ATOM 1863 C C . ALA A 1 277 ? 1.785 30.237 3.586 1.00 29.25 253 ALA A C 1
ATOM 1864 O O . ALA A 1 277 ? 1.301 30.448 4.699 1.00 27.89 253 ALA A O 1
ATOM 1866 N N . GLY A 1 278 ? 2.463 29.117 3.281 1.00 26.85 254 GLY A N 1
ATOM 1867 C CA . GLY A 1 278 ? 2.667 28.028 4.218 1.00 24.80 254 GLY A CA 1
ATOM 1868 C C . GLY A 1 278 ? 3.438 28.499 5.413 1.00 29.35 254 GLY A C 1
ATOM 1869 O O . GLY A 1 278 ? 3.105 28.186 6.563 1.00 28.85 254 GLY A O 1
ATOM 1870 N N . TYR A 1 279 ? 4.517 29.247 5.153 1.00 30.16 255 TYR A N 1
ATOM 1871 C CA . TYR A 1 279 ? 5.324 29.809 6.228 1.00 30.35 255 TYR A CA 1
ATOM 1872 C C . TYR A 1 279 ? 4.414 30.694 7.149 1.00 33.99 255 TYR A C 1
ATOM 1873 O O . TYR A 1 279 ? 4.502 30.590 8.387 1.00 33.83 255 TYR A O 1
ATOM 1882 N N . ARG A 1 280 ? 3.574 31.570 6.552 1.00 30.69 256 ARG A N 1
ATOM 1883 C CA . ARG A 1 280 ? 2.633 32.406 7.345 1.00 32.11 256 ARG A CA 1
ATOM 1884 C C . ARG A 1 280 ? 1.656 31.534 8.144 1.00 33.28 256 ARG A C 1
ATOM 1885 O O . ARG A 1 280 ? 1.445 31.753 9.346 1.00 32.86 256 ARG A O 1
ATOM 1893 N N . ARG A 1 281 ? 1.149 30.499 7.512 1.00 28.36 257 ARG A N 1
ATOM 1894 C CA . ARG A 1 281 ? 0.233 29.533 8.188 1.00 29.56 257 ARG A CA 1
ATOM 1895 C C . ARG A 1 281 ? 0.908 28.839 9.395 1.00 33.89 257 ARG A C 1
ATOM 1896 O O . ARG A 1 281 ? 0.337 28.813 10.503 1.00 31.33 257 ARG A O 1
ATOM 1904 N N . LEU A 1 282 ? 2.138 28.273 9.189 1.00 30.68 258 LEU A N 1
ATOM 1905 C CA . LEU A 1 282 ? 2.800 27.579 10.307 1.00 32.02 258 LEU A CA 1
ATOM 1906 C C . LEU A 1 282 ? 3.159 28.520 11.421 1.00 35.41 258 LEU A C 1
ATOM 1907 O O . LEU A 1 282 ? 3.079 28.147 12.607 1.00 36.55 258 LEU A O 1
ATOM 1912 N N . THR A 1 283 ? 3.475 29.774 11.064 1.00 32.16 259 THR A N 1
ATOM 1913 C CA . THR A 1 283 ? 3.769 30.814 12.051 1.00 35.68 259 THR A CA 1
ATOM 1914 C C . THR A 1 283 ? 2.555 31.102 12.900 1.00 39.97 259 THR A C 1
ATOM 1915 O O . THR A 1 283 ? 2.665 31.190 14.136 1.00 39.97 259 THR A O 1
ATOM 1919 N N . ARG A 1 284 ? 1.394 31.270 12.245 1.00 34.03 260 ARG A N 1
ATOM 1920 C CA . ARG A 1 284 ? 0.159 31.529 12.961 1.00 34.52 260 ARG A CA 1
ATOM 1921 C C . ARG A 1 284 ? -0.194 30.325 13.882 1.00 40.49 260 ARG A C 1
ATOM 1922 O O . ARG A 1 284 ? -0.568 30.527 15.049 1.00 41.68 260 ARG A O 1
ATOM 1930 N N . VAL A 1 285 ? -0.008 29.092 13.374 1.00 34.55 261 VAL A N 1
ATOM 1931 C CA . VAL A 1 285 ? -0.264 27.845 14.133 1.00 35.06 261 VAL A CA 1
ATOM 1932 C C . VAL A 1 285 ? 0.636 27.793 15.389 1.00 39.55 261 VAL A C 1
ATOM 1933 O O . VAL A 1 285 ? 0.133 27.459 16.461 1.00 39.70 261 VAL A O 1
ATOM 1937 N N . ALA A 1 286 ? 1.932 28.151 15.263 1.00 37.37 262 ALA A N 1
ATOM 1938 C CA . ALA A 1 286 ? 2.832 28.167 16.430 1.00 41.01 262 ALA A CA 1
ATOM 1939 C C . ALA A 1 286 ? 2.443 29.201 17.474 1.00 47.96 262 ALA A C 1
ATOM 1940 O O . ALA A 1 286 ? 2.580 28.921 18.667 1.00 50.39 262 ALA A O 1
ATOM 1942 N N . GLN A 1 287 ? 1.910 30.376 17.051 1.00 45.01 263 GLN A N 1
ATOM 1943 C CA . GLN A 1 287 ? 1.429 31.400 17.986 1.00 46.84 263 GLN A CA 1
ATOM 1944 C C . GLN A 1 287 ? 0.218 30.852 18.743 1.00 51.33 263 GLN A C 1
ATOM 1945 O O . GLN A 1 287 ? 0.114 31.076 19.943 1.00 51.16 263 GLN A O 1
ATOM 1951 N N . VAL A 1 288 ? -0.672 30.097 18.066 1.00 44.80 264 VAL A N 1
ATOM 1952 C CA . VAL A 1 288 ? -1.821 29.509 18.776 1.00 46.15 264 VAL A CA 1
ATOM 1953 C C . VAL A 1 288 ? -1.288 28.498 19.810 1.00 51.97 264 VAL A C 1
ATOM 1954 O O . VAL A 1 288 ? -1.637 28.612 20.981 1.00 53.58 264 VAL A O 1
ATOM 1958 N N . ARG A 1 289 ? -0.378 27.580 19.379 1.00 50.10 265 ARG A N 1
ATOM 1959 C CA . ARG A 1 289 ? 0.264 26.580 20.251 1.00 52.74 265 ARG A CA 1
ATOM 1960 C C . ARG A 1 289 ? 0.893 27.234 21.472 1.00 61.60 265 ARG A C 1
ATOM 1961 O O . ARG A 1 289 ? 0.623 26.802 22.594 1.00 64.68 265 ARG A O 1
ATOM 1963 N N . ALA A 1 290 ? 1.706 28.291 21.242 1.00 58.48 266 ALA A N 1
ATOM 1964 C CA . ALA A 1 290 ? 2.416 29.041 22.281 1.00 61.75 266 ALA A CA 1
ATOM 1965 C C . ALA A 1 290 ? 1.501 29.738 23.282 1.00 66.98 266 ALA A C 1
ATOM 1966 O O . ALA A 1 290 ? 1.868 29.849 24.449 1.00 69.06 266 ALA A O 1
ATOM 1968 N N . ALA A 1 291 ? 0.343 30.241 22.816 1.00 62.71 267 ALA A N 1
ATOM 1969 C CA . ALA A 1 291 ? -0.652 30.958 23.616 1.00 64.10 267 ALA A CA 1
ATOM 1970 C C . ALA A 1 291 ? -1.413 30.065 24.587 1.00 69.77 267 ALA A C 1
ATOM 1971 O O . ALA A 1 291 ? -1.982 30.582 25.554 1.00 72.69 267 ALA A O 1
ATOM 1973 N N . LEU A 1 292 ? -1.467 28.741 24.324 1.00 63.68 268 LEU A N 1
ATOM 1974 C CA . LEU A 1 292 ? -2.192 27.802 25.190 1.00 63.87 268 LEU A CA 1
ATOM 1975 C C . LEU A 1 292 ? -1.469 27.618 26.535 1.00 72.61 268 LEU A C 1
ATOM 1976 O O . LEU A 1 292 ? -0.251 27.413 26.565 1.00 69.26 268 LEU A O 1
ATOM 1981 N N . LYS A 1 293 ? -2.227 27.707 27.651 1.00 48.30 269 LYS A N 1
ATOM 1982 C CA . LYS A 1 293 ? -1.676 27.502 29.004 1.00 51.31 269 LYS A CA 1
ATOM 1983 C C . LYS A 1 293 ? -1.198 26.045 29.108 1.00 58.02 269 LYS A C 1
ATOM 1984 O O . LYS A 1 293 ? -0.200 25.757 29.756 1.00 59.12 269 LYS A O 1
ATOM 1990 N N . GLN A 1 294 ? -1.922 25.135 28.453 1.00 54.37 270 GLN A N 1
ATOM 1991 C CA . GLN A 1 294 ? -1.604 23.714 28.455 1.00 54.91 270 GLN A CA 1
ATOM 1992 C C . GLN A 1 294 ? -1.949 23.216 27.074 1.00 60.39 270 GLN A C 1
ATOM 1993 O O . GLN A 1 294 ? -3.054 23.500 26.562 1.00 60.36 270 GLN A O 1
ATOM 1999 N N . ARG A 1 295 ? -0.958 22.569 26.426 1.00 55.56 271 ARG A N 1
ATOM 2000 C CA . ARG A 1 295 ? -1.082 22.016 25.088 1.00 54.48 271 ARG A CA 1
ATOM 2001 C C . ARG A 1 295 ? -2.156 20.908 25.054 1.00 58.06 271 ARG A C 1
ATOM 2002 O O . ARG A 1 295 ? -2.374 20.238 26.072 1.00 55.97 271 ARG A O 1
ATOM 2004 N N . PRO A 1 296 ? -2.866 20.722 23.921 1.00 55.86 272 PRO A N 1
ATOM 2005 C CA . PRO A 1 296 ? -3.881 19.658 23.853 1.00 56.64 272 PRO A CA 1
ATOM 2006 C C . PRO A 1 296 ? -3.220 18.278 23.878 1.00 63.24 272 PRO A C 1
ATOM 2007 O O . PRO A 1 296 ? -2.086 18.133 23.387 1.00 61.44 272 PRO A O 1
ATOM 2011 N N . GLY A 1 297 ? -3.927 17.293 24.454 1.00 62.88 273 GLY A N 1
ATOM 2012 C CA . GLY A 1 297 ? -3.439 15.917 24.561 1.00 64.17 273 GLY A CA 1
ATOM 2013 C C . GLY A 1 297 ? -3.200 15.207 23.233 1.00 69.24 273 GLY A C 1
ATOM 2014 O O . GLY A 1 297 ? -2.189 14.508 23.071 1.00 70.33 273 GLY A O 1
ATOM 2015 N N . ASP A 1 298 ? -4.117 15.404 22.256 1.00 62.64 274 ASP A N 1
ATOM 2016 C CA . ASP A 1 298 ? -4.057 14.713 20.972 1.00 60.52 274 ASP A CA 1
ATOM 2017 C C . ASP A 1 298 ? -4.300 15.588 19.721 1.00 59.58 274 ASP A C 1
ATOM 2018 O O . ASP A 1 298 ? -4.727 16.739 19.828 1.00 59.00 274 ASP A O 1
ATOM 2023 N N . VAL A 1 299 ? -4.004 15.010 18.548 1.00 52.45 275 VAL A N 1
ATOM 2024 C CA . VAL A 1 299 ? -4.199 15.565 17.194 1.00 51.85 275 VAL A CA 1
ATOM 2025 C C . VAL A 1 299 ? -5.627 16.125 17.035 1.00 53.87 275 VAL A C 1
ATOM 2026 O O . VAL A 1 299 ? -5.774 17.257 16.576 1.00 51.93 275 VAL A O 1
ATOM 2030 N N . ARG A 1 300 ? -6.669 15.356 17.463 1.00 51.04 276 ARG A N 1
ATOM 2031 C CA . ARG A 1 300 ? -8.070 15.784 17.375 1.00 50.40 276 ARG A CA 1
ATOM 2032 C C . ARG A 1 300 ? -8.317 17.065 18.174 1.00 52.37 276 ARG A C 1
ATOM 2033 O O . ARG A 1 300 ? -8.881 18.027 17.644 1.00 51.35 276 ARG A O 1
ATOM 2041 N N . ALA A 1 301 ? -7.865 17.098 19.431 1.00 49.98 277 ALA A N 1
ATOM 2042 C CA . ALA A 1 301 ? -8.007 18.271 20.303 1.00 49.58 277 ALA A CA 1
ATOM 2043 C C . ALA A 1 301 ? -7.202 19.460 19.753 1.00 49.73 277 ALA A C 1
ATOM 2044 O O . ALA A 1 301 ? -7.681 20.597 19.782 1.00 50.57 277 ALA A O 1
ATOM 2046 N N . TRP A 1 302 ? -6.026 19.192 19.182 1.00 43.07 278 TRP A N 1
ATOM 2047 C CA . TRP A 1 302 ? -5.218 20.249 18.568 1.00 42.54 278 TRP A CA 1
ATOM 2048 C C . TRP A 1 302 ? -5.942 20.898 17.367 1.00 42.37 278 TRP A C 1
ATOM 2049 O O . TRP A 1 302 ? -5.999 22.129 17.254 1.00 39.42 278 TRP A O 1
ATOM 2060 N N . LEU A 1 303 ? -6.560 20.076 16.513 1.00 40.39 279 LEU A N 1
ATOM 2061 C CA . LEU A 1 303 ? -7.302 20.615 15.359 1.00 38.16 279 LEU A CA 1
ATOM 2062 C C . LEU A 1 303 ? -8.532 21.434 15.851 1.00 42.41 279 LEU A C 1
ATOM 2063 O O . LEU A 1 303 ? -8.869 22.481 15.278 1.00 37.85 279 LEU A O 1
ATOM 2068 N N . ARG A 1 304 ? -9.103 21.018 16.991 1.00 45.25 280 ARG A N 1
ATOM 2069 C CA . ARG A 1 304 ? -10.226 21.719 17.603 1.00 46.24 280 ARG A CA 1
ATOM 2070 C C . ARG A 1 304 ? -9.781 23.042 18.246 1.00 48.90 280 ARG A C 1
ATOM 2071 O O . ARG A 1 304 ? -10.463 24.051 18.017 1.00 49.22 280 ARG A O 1
ATOM 2079 N N . SER A 1 305 ? -8.615 23.074 18.960 1.00 43.20 281 SER A N 1
ATOM 2080 C CA . SER A 1 305 ? -8.069 24.337 19.502 1.00 42.08 281 SER A CA 1
ATOM 2081 C C . SER A 1 305 ? -7.808 25.302 18.368 1.00 43.93 281 SER A C 1
ATOM 2082 O O . SER A 1 305 ? -8.179 26.472 18.470 1.00 44.44 281 SER A O 1
ATOM 2085 N N . LEU A 1 306 ? -7.230 24.822 17.241 1.00 40.38 282 LEU A N 1
ATOM 2086 C CA . LEU A 1 306 ? -7.035 25.713 16.095 1.00 37.26 282 LEU A CA 1
ATOM 2087 C C . LEU A 1 306 ? -8.389 26.234 15.554 1.00 39.68 282 LEU A C 1
ATOM 2088 O O . LEU A 1 306 ? -8.482 27.416 15.229 1.00 40.70 282 LEU A O 1
ATOM 2093 N N . ALA A 1 307 ? -9.437 25.369 15.444 1.00 35.74 283 ALA A N 1
ATOM 2094 C CA . ALA A 1 307 ? -10.754 25.833 14.952 1.00 35.00 283 ALA A CA 1
ATOM 2095 C C . ALA A 1 307 ? -11.309 26.893 15.867 1.00 41.17 283 ALA A C 1
ATOM 2096 O O . ALA A 1 307 ? -11.869 27.878 15.403 1.00 40.48 283 ALA A O 1
ATOM 2098 N N . ASN A 1 308 ? -11.136 26.692 17.185 1.00 39.02 284 ASN A N 1
ATOM 2099 C CA . ASN A 1 308 ? -11.638 27.600 18.204 1.00 41.62 284 ASN A CA 1
ATOM 2100 C C . ASN A 1 308 ? -10.837 28.875 18.450 1.00 51.21 284 ASN A C 1
ATOM 2101 O O . ASN A 1 308 ? -11.275 29.724 19.230 1.00 52.63 284 ASN A O 1
ATOM 2106 N N . ALA A 1 309 ? -9.656 28.983 17.831 1.00 48.47 285 ALA A N 1
ATOM 2107 C CA . ALA A 1 309 ? -8.747 30.119 17.971 1.00 65.62 285 ALA A CA 1
ATOM 2108 C C . ALA A 1 309 ? -9.199 31.255 17.076 1.00 95.93 285 ALA A C 1
ATOM 2109 O O . ALA A 1 309 ? -9.483 32.330 17.584 1.00 71.48 285 ALA A O 1
#

CATH classification: 3.40.50.720 (+1 more: 1.10.1040.10)

Radius of gyration: 20.91 Å; Cα contacts (8 Å, |Δi|>4): 501; chains: 1; bounding box: 63×32×40 Å